Protein AF-A0A346BZ68-F1 (afdb_monomer)

Foldseek 3Di:
DCVLCLDPDQVSNQVNLVCCDCPCQDPNDHDPVVLVSLVVLLVCLPPPSQQDWHCAPPNDIDRNSLSSLLSLLSNLVCLAPVVQVVCVVVVNHCVPPVRSVSNLVCLVVSLVSLVVCCPPPDLSSVLSSLSSNLSSCSPPVNVVCLVVSLVSLCVRQLPDPDLVSLVVSQVSCVVNVHDDPPRDRPDPVCPVVPPDPVVPPPPDDDDDDDDDDD

Structure (mmCIF, N/CA/C/O backbone):
data_AF-A0A346BZ68-F1
#
_entry.id   AF-A0A346BZ68-F1
#
loop_
_atom_site.group_PDB
_atom_site.id
_atom_site.type_symbol
_atom_site.label_atom_id
_atom_site.label_alt_id
_atom_site.label_comp_id
_atom_site.label_asym_id
_atom_site.label_entity_id
_atom_site.label_seq_id
_atom_site.pdbx_PDB_ins_code
_atom_site.Cartn_x
_atom_site.Cartn_y
_atom_site.Cartn_z
_atom_site.occupancy
_atom_site.B_iso_or_equiv
_atom_site.auth_seq_id
_atom_site.auth_comp_id
_atom_site.auth_asym_id
_atom_site.auth_atom_id
_atom_site.pdbx_PDB_model_num
ATOM 1 N N . MET A 1 1 ? 19.107 -11.424 1.395 1.00 76.31 1 MET A N 1
ATOM 2 C CA . MET A 1 1 ? 18.552 -10.073 1.617 1.00 76.31 1 MET A CA 1
ATOM 3 C C . MET A 1 1 ? 17.042 -10.129 1.804 1.00 76.31 1 MET A C 1
ATOM 5 O O . MET A 1 1 ? 16.648 -10.008 2.948 1.00 76.31 1 MET A O 1
ATOM 9 N N . LEU A 1 2 ? 16.204 -10.487 0.821 1.00 87.38 2 LEU A N 1
ATOM 10 C CA . LEU A 1 2 ? 14.751 -10.642 1.075 1.00 87.38 2 LEU A CA 1
ATOM 11 C C . LEU A 1 2 ? 14.372 -11.819 1.993 1.00 87.38 2 LEU A C 1
ATOM 13 O O . LEU A 1 2 ? 13.416 -11.732 2.749 1.00 87.38 2 LEU A O 1
ATOM 17 N N . ILE A 1 3 ? 15.168 -12.892 2.006 1.00 88.44 3 ILE A N 1
ATOM 18 C CA . ILE A 1 3 ? 14.949 -14.026 2.924 1.00 88.44 3 ILE A CA 1
ATOM 19 C C . ILE A 1 3 ? 14.964 -13.618 4.407 1.00 88.44 3 ILE A C 1
ATOM 21 O O . ILE A 1 3 ? 14.352 -14.290 5.230 1.00 88.44 3 ILE A O 1
ATOM 25 N N . GLY A 1 4 ? 15.651 -12.516 4.738 1.00 94.25 4 GLY A N 1
ATOM 26 C CA . GLY A 1 4 ? 15.752 -12.010 6.105 1.00 94.25 4 GLY A CA 1
ATOM 27 C C . GLY A 1 4 ? 14.440 -11.425 6.622 1.00 94.25 4 GLY A C 1
ATOM 28 O O . GLY A 1 4 ? 14.283 -11.286 7.827 1.00 94.25 4 GLY A O 1
ATOM 29 N N . LEU A 1 5 ? 13.471 -11.150 5.738 1.00 95.38 5 LEU A N 1
ATOM 30 C CA . LEU A 1 5 ? 12.149 -10.642 6.113 1.00 95.38 5 LEU A CA 1
ATOM 31 C C . LEU A 1 5 ? 11.375 -11.623 7.010 1.00 95.38 5 LEU A C 1
ATOM 33 O O . LEU A 1 5 ? 10.514 -11.215 7.785 1.00 95.38 5 LEU A O 1
ATOM 37 N N . LEU A 1 6 ? 11.702 -12.914 6.927 1.00 96.81 6 LEU A N 1
ATOM 38 C CA . LEU A 1 6 ? 11.083 -13.985 7.706 1.00 96.81 6 LEU A CA 1
ATOM 39 C C . LEU A 1 6 ? 12.048 -14.609 8.725 1.00 96.81 6 LEU A C 1
ATOM 41 O O . LEU A 1 6 ? 11.825 -15.735 9.185 1.00 96.81 6 LEU A O 1
ATOM 45 N N . ASP A 1 7 ? 13.140 -13.917 9.048 1.00 96.75 7 ASP A N 1
ATOM 46 C CA . ASP A 1 7 ? 14.088 -14.384 10.054 1.00 96.75 7 ASP A CA 1
ATOM 47 C C . ASP A 1 7 ? 13.466 -14.329 11.457 1.00 96.75 7 ASP A C 1
ATOM 49 O O . ASP A 1 7 ? 12.571 -13.529 11.736 1.00 96.75 7 ASP A O 1
ATOM 53 N N . THR A 1 8 ? 13.927 -15.187 12.361 1.00 93.88 8 THR A N 1
ATOM 54 C CA . THR A 1 8 ? 13.524 -15.160 13.772 1.00 93.88 8 THR A CA 1
ATOM 55 C C . THR A 1 8 ? 14.163 -14.000 14.536 1.00 93.88 8 THR A C 1
ATOM 57 O O . THR A 1 8 ? 13.563 -13.503 15.491 1.00 93.88 8 THR A O 1
ATOM 60 N N . ASP A 1 9 ? 15.325 -13.517 14.095 1.00 94.69 9 ASP A N 1
ATOM 61 C CA . ASP A 1 9 ? 16.026 -12.371 14.674 1.00 94.69 9 ASP A CA 1
ATOM 62 C C . ASP A 1 9 ? 15.426 -11.041 14.175 1.00 94.69 9 ASP A C 1
ATOM 64 O O . ASP A 1 9 ? 15.351 -10.778 12.971 1.00 94.69 9 ASP A O 1
ATOM 68 N N . GLN A 1 10 ? 15.003 -10.182 15.112 1.00 93.06 10 GLN A N 1
ATOM 69 C CA . GLN A 1 10 ? 14.457 -8.855 14.810 1.00 93.06 10 GLN A CA 1
ATOM 70 C C . GLN A 1 10 ? 15.449 -7.981 14.046 1.00 93.06 10 GLN A C 1
ATOM 72 O O . GLN A 1 10 ? 15.061 -7.377 13.054 1.00 93.06 10 GLN A O 1
ATOM 77 N N . ALA A 1 11 ? 16.726 -7.964 14.426 1.00 92.88 11 ALA A N 1
ATOM 78 C CA . ALA A 1 11 ? 17.727 -7.135 13.763 1.00 92.88 11 ALA A CA 1
ATOM 79 C C . ALA A 1 11 ? 17.997 -7.596 12.321 1.00 92.88 11 ALA A C 1
ATOM 81 O O . ALA A 1 11 ? 18.410 -6.808 11.468 1.00 92.88 11 ALA A O 1
ATOM 82 N N . VAL A 1 12 ? 17.792 -8.882 12.016 1.00 95.56 12 VAL A N 1
ATOM 83 C CA . VAL A 1 12 ? 17.860 -9.388 10.637 1.00 95.56 12 VAL A CA 1
ATOM 84 C C . VAL A 1 12 ? 16.631 -8.947 9.843 1.00 95.56 12 VAL A C 1
ATOM 86 O O . VAL A 1 12 ? 16.793 -8.470 8.717 1.00 95.56 12 VAL A O 1
ATOM 89 N N . ARG A 1 13 ? 15.431 -9.032 10.432 1.00 95.00 13 ARG A N 1
ATOM 90 C CA . ARG A 1 13 ? 14.190 -8.549 9.807 1.00 95.00 13 ARG A CA 1
ATOM 91 C C . ARG A 1 13 ? 14.221 -7.047 9.535 1.00 95.00 13 ARG A C 1
ATOM 93 O O . ARG A 1 13 ? 13.984 -6.658 8.395 1.00 95.00 13 ARG A O 1
ATOM 100 N N . SER A 1 14 ? 14.577 -6.227 10.527 1.00 93.06 14 SER A N 1
ATOM 101 C CA . SER A 1 14 ? 14.668 -4.766 10.391 1.00 93.06 14 SER A CA 1
ATOM 102 C C . SER A 1 14 ? 15.647 -4.375 9.279 1.00 93.06 14 SER A C 1
ATOM 104 O O . SER A 1 14 ? 15.313 -3.569 8.421 1.00 93.06 14 SER A O 1
ATOM 106 N N . ARG A 1 15 ? 16.826 -5.014 9.199 1.00 93.31 15 ARG A N 1
ATOM 107 C CA . ARG A 1 15 ? 17.787 -4.767 8.103 1.00 93.31 15 ARG A CA 1
ATOM 108 C C . ARG A 1 15 ? 17.279 -5.213 6.732 1.00 93.31 15 ARG A C 1
ATOM 110 O O . ARG A 1 15 ? 17.632 -4.618 5.719 1.00 93.31 15 ARG A O 1
ATOM 117 N N . ALA A 1 16 ? 16.502 -6.291 6.670 1.00 95.44 16 ALA A N 1
ATOM 118 C CA . ALA A 1 16 ? 15.915 -6.749 5.415 1.00 95.44 16 ALA A CA 1
ATOM 119 C C . ALA A 1 16 ? 14.799 -5.809 4.929 1.00 95.44 16 ALA A C 1
ATOM 121 O O . ALA A 1 16 ? 14.684 -5.593 3.723 1.00 95.44 16 ALA A O 1
ATOM 122 N N . LEU A 1 17 ? 14.021 -5.239 5.853 1.00 93.88 17 LEU A N 1
ATOM 123 C CA . LEU A 1 17 ? 13.048 -4.186 5.570 1.00 93.88 17 LEU A CA 1
ATOM 124 C C . LEU A 1 17 ? 13.751 -2.902 5.103 1.00 93.88 17 LEU A C 1
ATOM 126 O O . LEU A 1 17 ? 13.424 -2.375 4.047 1.00 93.88 17 LEU A O 1
ATOM 130 N N . ASP A 1 18 ? 14.798 -2.475 5.809 1.00 91.94 18 ASP A N 1
ATOM 131 C CA . ASP A 1 18 ? 15.616 -1.318 5.431 1.00 91.94 18 ASP A CA 1
ATOM 132 C C . ASP A 1 18 ? 16.204 -1.450 4.014 1.00 91.94 18 ASP A C 1
ATOM 134 O O . ASP A 1 18 ? 16.236 -0.498 3.236 1.00 91.94 18 ASP A O 1
ATOM 138 N N . TYR A 1 19 ? 16.594 -2.666 3.624 1.00 93.69 19 TYR A N 1
ATOM 139 C CA . TYR A 1 19 ? 17.043 -2.953 2.264 1.00 93.69 19 TYR A CA 1
ATOM 140 C C . TYR A 1 19 ? 15.938 -2.773 1.208 1.00 93.69 19 TYR A C 1
ATOM 142 O O . TYR A 1 19 ? 16.214 -2.262 0.120 1.00 93.69 19 TYR A O 1
ATOM 150 N N . LEU A 1 20 ? 14.694 -3.183 1.491 1.00 93.56 20 LEU A N 1
ATOM 151 C CA . LEU A 1 20 ? 13.568 -2.929 0.581 1.00 93.56 20 LEU A CA 1
ATOM 152 C C . LEU A 1 20 ? 13.383 -1.426 0.352 1.00 93.56 20 LEU A C 1
ATOM 154 O O . LEU A 1 20 ? 13.236 -0.976 -0.786 1.00 93.56 20 LEU A O 1
ATOM 158 N N . ASP A 1 21 ? 13.463 -0.669 1.433 1.00 89.94 21 ASP A N 1
ATOM 159 C CA . ASP A 1 21 ? 13.250 0.768 1.469 1.00 89.94 21 ASP A CA 1
ATOM 160 C C . ASP A 1 21 ? 14.347 1.564 0.757 1.00 89.94 21 ASP A C 1
ATOM 162 O O . ASP A 1 21 ? 14.065 2.457 -0.042 1.00 89.94 21 ASP A O 1
ATOM 166 N N . HIS A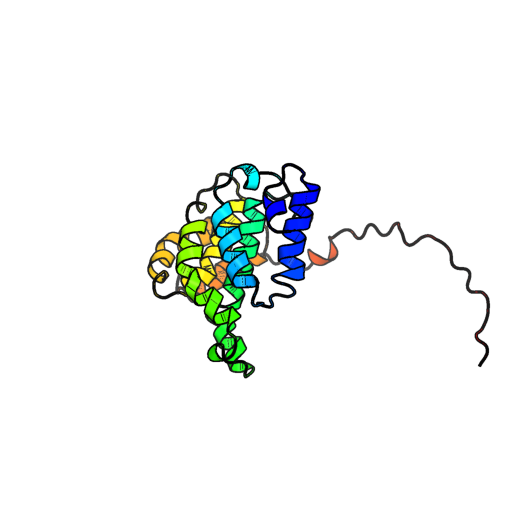 1 22 ? 15.608 1.226 1.015 1.00 89.62 22 HIS A N 1
ATOM 167 C CA . HIS A 1 22 ? 16.749 2.022 0.566 1.00 89.62 22 HIS A CA 1
ATOM 168 C C . HIS A 1 22 ? 17.426 1.492 -0.692 1.00 89.62 22 HIS A C 1
ATOM 170 O O . HIS A 1 22 ? 18.216 2.212 -1.299 1.00 89.62 22 HIS A O 1
ATOM 176 N N . VAL A 1 23 ? 17.148 0.253 -1.100 1.00 90.19 23 VAL A N 1
ATOM 177 C CA . VAL A 1 23 ? 17.781 -0.341 -2.288 1.00 90.19 23 VAL A CA 1
ATOM 178 C C . VAL A 1 23 ? 16.765 -0.697 -3.360 1.00 90.19 23 VAL A C 1
ATOM 180 O O . VAL A 1 23 ? 17.045 -0.522 -4.543 1.00 90.19 23 VAL A O 1
ATOM 183 N N . VAL A 1 24 ? 15.584 -1.182 -2.977 1.00 91.19 24 VAL A N 1
ATOM 184 C CA . VAL A 1 24 ? 14.574 -1.652 -3.940 1.00 91.19 24 VAL A CA 1
ATOM 185 C C . VAL A 1 24 ? 13.529 -0.582 -4.262 1.00 91.19 24 VAL A C 1
ATOM 187 O O . VAL A 1 24 ? 12.888 -0.661 -5.313 1.00 91.19 24 VAL A O 1
ATOM 190 N N . HIS A 1 25 ? 13.369 0.421 -3.397 1.00 92.19 25 HIS A N 1
ATOM 191 C CA . HIS A 1 25 ? 12.421 1.514 -3.595 1.00 92.19 25 HIS A CA 1
ATOM 192 C C . HIS A 1 25 ? 12.922 2.860 -3.045 1.00 92.19 25 HIS A C 1
ATOM 194 O O . HIS A 1 25 ? 12.184 3.634 -2.432 1.00 92.19 25 HIS A O 1
ATOM 200 N N . HIS A 1 26 ? 14.208 3.145 -3.258 1.00 87.38 26 HIS A N 1
ATOM 201 C CA . HIS A 1 26 ? 14.814 4.369 -2.752 1.00 87.38 26 HIS A CA 1
ATOM 202 C C . HIS A 1 26 ? 14.173 5.619 -3.355 1.00 87.38 26 HIS A C 1
ATOM 204 O O . HIS A 1 26 ? 14.043 5.716 -4.576 1.00 87.38 26 HIS A O 1
ATOM 210 N N . GLN A 1 27 ? 13.807 6.582 -2.499 1.00 85.88 27 GLN A N 1
ATOM 211 C CA . GLN A 1 27 ? 13.199 7.859 -2.903 1.00 85.88 27 GLN A CA 1
ATOM 212 C C . GLN A 1 27 ? 12.070 7.664 -3.917 1.00 85.88 27 GLN A C 1
ATOM 214 O O . GLN A 1 27 ? 12.000 8.369 -4.922 1.00 85.88 27 GLN A O 1
ATOM 219 N N . ASN A 1 28 ? 11.229 6.656 -3.674 1.00 86.62 28 ASN A N 1
ATOM 220 C CA . ASN A 1 28 ? 10.077 6.341 -4.506 1.00 86.62 28 ASN A CA 1
ATOM 221 C C . ASN A 1 28 ? 10.425 5.983 -5.968 1.00 86.62 28 ASN A C 1
ATOM 223 O O . ASN A 1 28 ? 9.578 5.984 -6.855 1.00 86.62 28 ASN A O 1
ATOM 227 N N . THR A 1 29 ? 11.678 5.625 -6.253 1.00 91.38 29 THR A N 1
ATOM 228 C CA . THR A 1 29 ? 12.086 5.186 -7.591 1.00 91.38 29 THR A CA 1
ATOM 229 C C . THR A 1 29 ? 11.748 3.707 -7.790 1.00 91.38 29 THR A C 1
ATOM 231 O O . THR A 1 29 ? 11.990 2.874 -6.911 1.00 91.38 29 THR A O 1
ATOM 234 N N . LEU A 1 30 ? 11.202 3.354 -8.959 1.00 94.44 30 LEU A N 1
ATOM 235 C CA . LEU A 1 30 ? 10.968 1.962 -9.356 1.00 94.44 30 LEU A CA 1
ATOM 236 C C . LEU A 1 30 ? 12.161 1.433 -10.162 1.00 94.44 30 LEU A C 1
ATOM 238 O O . LEU A 1 30 ? 12.538 1.972 -11.206 1.00 94.44 30 LEU A O 1
ATOM 242 N N . TYR A 1 31 ? 12.732 0.331 -9.705 1.00 94.06 31 TYR A N 1
ATOM 243 C CA . TYR A 1 31 ? 13.821 -0.374 -10.368 1.00 94.06 31 TYR A CA 1
ATOM 244 C C . TYR A 1 31 ? 13.300 -1.661 -11.012 1.00 94.06 31 TYR A C 1
ATOM 246 O O . TYR A 1 31 ? 12.210 -2.145 -10.701 1.00 94.06 31 TYR A O 1
ATOM 254 N N . GLU A 1 32 ? 14.099 -2.282 -11.879 1.00 93.56 32 GLU A N 1
ATOM 255 C CA . GLU A 1 32 ? 13.754 -3.592 -12.456 1.00 93.56 32 GLU A CA 1
ATOM 256 C C . GLU A 1 32 ? 13.507 -4.658 -11.372 1.00 93.56 32 GLU A C 1
ATOM 258 O O . GLU A 1 32 ? 12.668 -5.543 -11.539 1.00 93.56 32 GLU A O 1
ATOM 263 N N . ALA A 1 33 ? 14.187 -4.534 -10.227 1.00 95.56 33 ALA A N 1
ATOM 264 C CA . ALA A 1 33 ? 14.019 -5.413 -9.074 1.00 95.56 33 ALA A CA 1
ATOM 265 C C . ALA A 1 33 ? 12.721 -5.171 -8.280 1.00 95.56 33 ALA A C 1
ATOM 267 O O . ALA A 1 33 ? 12.325 -6.040 -7.501 1.00 95.56 33 ALA A O 1
ATOM 268 N N . THR A 1 34 ? 12.037 -4.036 -8.462 1.00 96.94 34 THR A N 1
ATOM 269 C CA . THR A 1 34 ? 10.868 -3.676 -7.644 1.00 96.94 34 THR A CA 1
ATOM 270 C C . THR A 1 34 ? 9.682 -4.601 -7.907 1.00 96.94 34 THR A C 1
ATOM 272 O O . THR A 1 34 ? 9.033 -5.037 -6.964 1.00 96.94 34 THR A O 1
ATOM 275 N N . VAL A 1 35 ? 9.436 -4.993 -9.163 1.00 97.44 35 VAL A N 1
ATOM 276 C CA . VAL A 1 35 ? 8.345 -5.923 -9.521 1.00 97.44 35 VAL A CA 1
ATOM 277 C C . 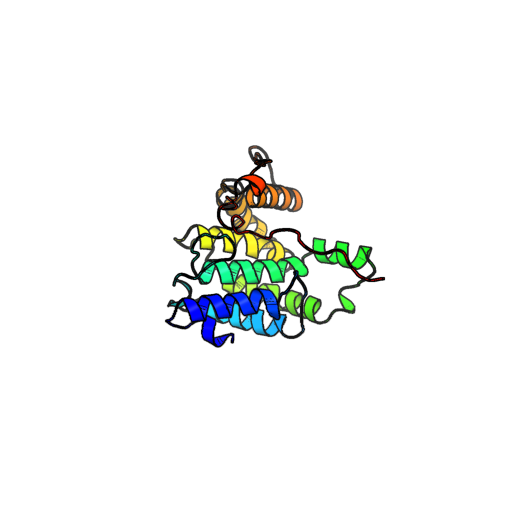VAL A 1 35 ? 8.509 -7.302 -8.860 1.00 97.44 35 VAL A C 1
ATOM 279 O O . VAL A 1 35 ? 7.591 -7.726 -8.154 1.00 97.44 35 VAL A O 1
ATOM 282 N N . PRO A 1 36 ? 9.632 -8.033 -9.035 1.00 97.62 36 PRO A N 1
ATOM 283 C CA . PRO A 1 36 ? 9.801 -9.329 -8.382 1.00 97.62 36 PRO A CA 1
ATOM 284 C C . PRO A 1 36 ? 9.853 -9.219 -6.852 1.00 97.62 36 PRO A C 1
ATOM 286 O O . PRO A 1 36 ? 9.373 -10.126 -6.174 1.00 97.62 36 PRO A O 1
ATOM 289 N N . ALA A 1 37 ? 10.374 -8.120 -6.293 1.00 98.06 37 ALA A N 1
ATOM 290 C CA . ALA A 1 37 ? 10.333 -7.888 -4.852 1.00 98.06 37 ALA A CA 1
ATOM 291 C C . ALA A 1 37 ? 8.898 -7.680 -4.340 1.00 98.06 37 ALA A C 1
ATOM 293 O O . ALA A 1 37 ? 8.528 -8.303 -3.351 1.00 98.06 37 ALA A O 1
ATOM 294 N N . ALA A 1 38 ? 8.069 -6.895 -5.038 1.00 98.25 38 ALA A N 1
ATOM 295 C CA . ALA A 1 38 ? 6.657 -6.701 -4.706 1.00 98.25 38 ALA A CA 1
ATOM 296 C C . ALA A 1 38 ? 5.883 -8.021 -4.695 1.00 98.25 38 ALA A C 1
ATOM 298 O O . ALA A 1 38 ? 5.160 -8.314 -3.747 1.00 98.25 38 ALA A O 1
ATOM 299 N N . LEU A 1 39 ? 6.104 -8.863 -5.706 1.00 98.44 39 LEU A N 1
ATOM 300 C CA . LEU A 1 39 ? 5.504 -10.196 -5.767 1.00 98.44 39 LEU A CA 1
ATOM 301 C C . LEU A 1 39 ? 5.981 -11.107 -4.629 1.00 98.44 39 LEU A C 1
ATOM 303 O O . LEU A 1 39 ? 5.173 -11.829 -4.049 1.00 98.44 39 LEU A O 1
ATOM 307 N N . TYR A 1 40 ? 7.273 -11.068 -4.291 1.00 98.25 40 TYR A N 1
ATOM 308 C CA . TYR A 1 40 ? 7.811 -11.824 -3.161 1.00 98.25 40 TYR A CA 1
ATOM 309 C C . TYR A 1 40 ? 7.189 -11.375 -1.837 1.00 98.25 40 TYR A C 1
ATOM 311 O O . TYR A 1 40 ? 6.717 -12.214 -1.076 1.00 98.25 40 TYR A O 1
ATOM 319 N N . VAL A 1 41 ? 7.158 -10.064 -1.580 1.00 98.31 41 VAL A N 1
ATOM 320 C CA . VAL A 1 41 ? 6.600 -9.484 -0.353 1.00 98.31 41 VAL A CA 1
ATOM 321 C C . VAL A 1 41 ? 5.117 -9.822 -0.218 1.00 98.31 41 VAL A C 1
ATOM 323 O O . VAL A 1 41 ? 4.704 -10.300 0.836 1.00 98.31 41 VAL A O 1
ATOM 326 N N . ALA A 1 42 ? 4.338 -9.663 -1.289 1.00 98.38 42 ALA A N 1
ATOM 327 C CA . ALA A 1 42 ? 2.927 -10.037 -1.303 1.00 98.38 42 ALA A CA 1
ATOM 328 C C . ALA A 1 42 ? 2.734 -11.527 -0.963 1.00 98.38 42 ALA A C 1
ATOM 330 O O . ALA A 1 42 ? 1.942 -11.867 -0.088 1.00 98.38 42 ALA A O 1
ATOM 331 N N . GLY A 1 43 ? 3.540 -12.410 -1.564 1.00 97.88 43 GLY A N 1
ATOM 332 C CA . GLY A 1 43 ? 3.463 -13.855 -1.332 1.00 97.88 43 GLY A CA 1
ATOM 333 C C . GLY A 1 43 ? 3.848 -14.320 0.080 1.00 97.88 43 GLY A C 1
ATOM 334 O O . GLY A 1 43 ? 3.546 -15.459 0.436 1.00 97.88 43 GLY A O 1
ATOM 335 N N . ILE A 1 44 ? 4.501 -13.482 0.894 1.00 97.75 44 ILE A N 1
ATOM 336 C CA . ILE A 1 44 ? 4.880 -13.828 2.275 1.00 97.75 44 ILE A CA 1
ATOM 337 C C . ILE A 1 44 ? 3.971 -13.204 3.343 1.00 97.75 44 ILE A C 1
ATOM 339 O O . ILE A 1 44 ? 4.152 -13.517 4.519 1.00 97.75 44 ILE A O 1
ATOM 343 N N . LEU A 1 45 ? 2.988 -12.366 2.985 1.00 97.88 45 LEU A N 1
ATOM 344 C CA . LEU A 1 45 ? 2.126 -11.675 3.964 1.00 97.88 45 LEU A CA 1
ATOM 345 C C . LEU A 1 45 ? 1.368 -12.641 4.892 1.00 97.88 45 LEU A C 1
ATOM 347 O O . LEU A 1 45 ? 1.149 -12.342 6.073 1.00 97.88 45 LEU A O 1
ATOM 351 N N . ALA A 1 46 ? 1.011 -13.822 4.375 1.00 97.12 46 ALA A N 1
ATOM 352 C CA . ALA A 1 46 ? 0.319 -14.870 5.122 1.00 97.12 46 ALA A CA 1
ATOM 353 C C . ALA A 1 46 ? 1.227 -15.638 6.092 1.00 97.12 46 ALA A C 1
ATOM 355 O O . ALA A 1 46 ? 0.723 -16.345 6.968 1.00 97.12 46 ALA A O 1
ATOM 356 N N . ASP A 1 47 ? 2.551 -15.499 5.981 1.00 97.38 47 ASP A N 1
ATOM 357 C CA . ASP A 1 47 ? 3.478 -16.166 6.888 1.00 97.38 47 ASP A CA 1
ATOM 358 C C . ASP A 1 47 ? 3.306 -15.606 8.313 1.00 97.38 47 ASP A C 1
ATOM 360 O O . ASP A 1 47 ? 3.397 -14.388 8.509 1.00 97.38 47 ASP A O 1
ATOM 364 N N . PRO A 1 48 ? 3.090 -16.451 9.340 1.00 95.81 48 PRO A N 1
ATOM 365 C CA . PRO A 1 48 ? 2.909 -15.993 10.716 1.00 95.81 48 PRO A CA 1
ATOM 366 C C . PRO A 1 48 ? 4.059 -15.130 11.247 1.00 95.81 48 PRO A C 1
ATOM 368 O O . PRO A 1 48 ? 3.832 -14.287 12.115 1.00 95.81 48 PRO A O 1
ATOM 371 N N . ARG A 1 49 ? 5.281 -15.293 10.722 1.00 96.25 49 ARG A N 1
ATOM 372 C CA . ARG A 1 49 ? 6.462 -14.517 11.131 1.00 96.25 49 ARG A CA 1
ATOM 373 C C . ARG A 1 49 ? 6.369 -13.047 10.739 1.00 96.25 49 ARG A C 1
ATOM 375 O O . ARG A 1 49 ? 7.019 -12.223 11.369 1.00 96.25 49 ARG A O 1
ATOM 382 N N . THR A 1 50 ? 5.497 -12.686 9.799 1.00 96.12 50 THR A N 1
ATOM 383 C CA . THR A 1 50 ? 5.198 -11.274 9.515 1.00 96.12 50 THR A CA 1
ATOM 384 C C . THR A 1 50 ? 4.426 -10.596 10.660 1.00 96.12 50 THR A C 1
ATOM 386 O O . THR A 1 50 ? 4.317 -9.380 10.697 1.00 96.12 50 THR A O 1
ATOM 389 N N . ARG A 1 51 ? 3.926 -11.335 11.664 1.00 95.06 51 ARG A N 1
ATOM 390 C CA . ARG A 1 51 ? 3.356 -10.740 12.894 1.00 95.06 51 ARG A CA 1
ATOM 391 C C . ARG A 1 51 ? 4.419 -10.279 13.890 1.00 95.06 51 ARG A C 1
ATOM 393 O O . ARG A 1 51 ? 4.073 -9.665 14.892 1.00 95.06 51 ARG A O 1
ATOM 400 N N . LEU A 1 52 ? 5.680 -10.645 13.671 1.00 94.31 52 LEU A N 1
ATOM 401 C CA . LEU A 1 52 ? 6.761 -10.324 14.592 1.00 94.31 52 LEU A CA 1
ATOM 402 C C . LEU A 1 52 ? 7.142 -8.840 14.484 1.00 94.31 52 LEU A C 1
ATOM 404 O O . LEU A 1 52 ? 7.007 -8.256 13.405 1.00 94.31 52 LEU A O 1
ATOM 408 N N . PRO A 1 53 ? 7.631 -8.238 15.581 1.00 92.56 53 PRO A N 1
ATOM 409 C CA . PRO A 1 53 ? 8.033 -6.841 15.587 1.00 92.56 53 PRO A CA 1
ATOM 410 C C . PRO A 1 53 ? 9.280 -6.606 14.731 1.00 92.56 53 PRO A C 1
ATOM 412 O O . PRO A 1 53 ? 10.126 -7.501 14.572 1.00 92.56 53 PRO A O 1
ATOM 415 N N . VAL A 1 54 ? 9.386 -5.382 14.226 1.00 91.31 54 VAL A N 1
ATOM 416 C CA . VAL A 1 54 ? 10.559 -4.807 13.560 1.00 91.31 54 VAL A CA 1
ATOM 417 C C . VAL A 1 54 ? 10.744 -3.361 14.001 1.00 91.31 54 VAL A C 1
ATOM 419 O O . VAL A 1 54 ? 9.812 -2.720 14.497 1.00 91.31 54 VAL A O 1
ATOM 422 N N . ASP A 1 55 ? 11.955 -2.855 13.811 1.00 84.75 55 ASP A N 1
ATOM 423 C CA . ASP A 1 55 ? 12.245 -1.437 13.986 1.00 84.75 55 ASP A CA 1
ATOM 424 C C . ASP A 1 55 ? 11.708 -0.721 12.742 1.00 84.75 55 ASP A C 1
ATOM 426 O O . ASP A 1 55 ? 12.306 -0.788 11.669 1.00 84.75 55 ASP A O 1
ATOM 430 N N . GLY A 1 56 ? 10.504 -0.160 12.867 1.00 67.75 56 GLY A N 1
ATOM 431 C CA . GLY A 1 56 ? 9.782 0.477 11.768 1.00 67.75 56 GLY A CA 1
ATOM 432 C C . GLY A 1 56 ? 10.279 1.891 11.471 1.00 67.75 56 GLY A C 1
ATOM 433 O O . GLY A 1 56 ? 10.956 2.527 12.285 1.00 67.75 56 GLY A O 1
ATOM 434 N N . ARG A 1 57 ? 9.878 2.424 10.313 1.00 65.12 57 ARG A N 1
ATOM 435 C CA . ARG A 1 57 ? 10.334 3.731 9.800 1.00 65.12 57 ARG A CA 1
ATOM 436 C C . ARG A 1 57 ? 9.908 4.932 10.667 1.00 65.12 57 ARG A C 1
ATOM 438 O O . ARG A 1 57 ? 10.497 6.003 10.580 1.00 65.12 57 ARG A O 1
ATOM 445 N N . ASN A 1 58 ? 8.895 4.764 11.519 1.00 58.66 58 ASN A N 1
ATOM 446 C CA . ASN A 1 58 ? 8.245 5.850 12.264 1.00 58.66 58 ASN A CA 1
ATOM 447 C C . ASN A 1 58 ? 8.655 5.948 13.749 1.00 58.66 58 ASN A C 1
ATOM 449 O O . ASN A 1 58 ? 7.849 6.392 14.566 1.00 58.66 58 ASN A O 1
ATOM 453 N N . CYS A 1 59 ? 9.856 5.488 14.120 1.00 51.03 59 CYS A N 1
ATOM 454 C CA . CYS A 1 59 ? 10.384 5.511 15.500 1.00 51.03 59 CYS A CA 1
ATOM 455 C C . CYS A 1 59 ? 9.518 4.789 16.559 1.00 51.03 59 CYS A C 1
ATOM 457 O O . CYS A 1 59 ? 9.800 4.867 17.753 1.00 51.03 59 CYS A O 1
ATOM 459 N N . ALA A 1 60 ? 8.489 4.053 16.132 1.00 59.97 60 ALA A N 1
ATOM 460 C CA . ALA A 1 60 ? 7.651 3.200 16.960 1.00 59.97 60 ALA A CA 1
ATOM 461 C C . ALA A 1 60 ? 7.743 1.761 16.428 1.00 59.97 60 ALA A C 1
ATOM 463 O O . ALA A 1 60 ? 7.703 1.577 15.208 1.00 59.97 60 ALA A O 1
ATOM 464 N N . PRO A 1 61 ? 7.850 0.740 17.298 1.00 66.56 61 PRO A N 1
ATOM 465 C CA . PRO A 1 61 ? 7.833 -0.651 16.862 1.00 66.56 61 PRO A CA 1
ATOM 466 C C . PRO A 1 61 ? 6.550 -0.953 16.079 1.00 66.56 61 PRO A C 1
ATOM 468 O O . PRO A 1 61 ? 5.446 -0.718 16.576 1.00 66.56 61 PRO A O 1
ATOM 471 N N . GLY A 1 62 ? 6.714 -1.463 14.859 1.00 78.38 62 GLY A N 1
ATOM 472 C CA . GLY A 1 62 ? 5.630 -1.926 13.997 1.00 78.38 62 GLY A CA 1
ATOM 473 C C . GLY A 1 62 ? 5.650 -3.445 13.861 1.00 78.38 62 GLY A C 1
ATOM 474 O O . GLY A 1 62 ? 6.673 -4.093 14.113 1.00 78.38 62 GLY A O 1
ATOM 475 N N . THR A 1 63 ? 4.531 -4.046 13.453 1.00 92.62 63 THR A N 1
ATOM 476 C CA . THR A 1 63 ? 4.572 -5.434 12.974 1.00 92.62 63 THR A CA 1
ATOM 477 C C . THR A 1 63 ? 5.163 -5.474 11.573 1.00 92.62 63 THR A C 1
ATOM 479 O O . THR A 1 63 ? 4.875 -4.621 10.735 1.00 92.62 63 THR A O 1
ATOM 482 N N . MET A 1 64 ? 5.962 -6.502 11.286 1.00 95.38 64 MET A N 1
ATOM 483 C CA . MET A 1 64 ? 6.554 -6.686 9.960 1.00 95.38 64 MET A CA 1
ATOM 484 C C . MET A 1 64 ? 5.492 -6.669 8.847 1.00 95.38 64 MET A C 1
ATOM 486 O O . MET A 1 64 ? 5.733 -6.146 7.768 1.00 95.38 64 MET A O 1
ATOM 490 N N . ARG A 1 65 ? 4.286 -7.188 9.102 1.00 97.12 65 ARG A N 1
ATOM 491 C CA . ARG A 1 65 ? 3.175 -7.162 8.147 1.00 97.12 65 ARG A CA 1
ATOM 492 C C . ARG A 1 65 ? 2.737 -5.737 7.831 1.00 97.12 65 ARG A C 1
ATOM 494 O O . ARG A 1 65 ? 2.537 -5.448 6.658 1.00 97.12 65 ARG A O 1
ATOM 501 N N . ALA A 1 66 ? 2.581 -4.878 8.838 1.00 95.88 66 ALA A N 1
ATOM 502 C CA . ALA A 1 66 ? 2.187 -3.492 8.611 1.00 95.88 66 ALA A CA 1
ATOM 503 C C . ALA A 1 66 ? 3.224 -2.772 7.735 1.00 95.88 66 ALA A C 1
ATOM 505 O O . ALA A 1 66 ? 2.851 -2.184 6.725 1.00 95.88 66 ALA A O 1
ATOM 506 N N . GLU A 1 67 ? 4.514 -2.916 8.050 1.00 95.56 67 GLU A N 1
ATOM 507 C CA . GLU A 1 67 ? 5.603 -2.294 7.282 1.00 95.56 67 GLU A CA 1
ATOM 508 C C . GLU A 1 67 ? 5.700 -2.843 5.847 1.00 95.56 67 GLU A C 1
ATOM 510 O O . GLU A 1 67 ? 5.882 -2.089 4.897 1.00 95.56 67 GLU A O 1
ATOM 515 N N . LEU A 1 68 ? 5.520 -4.154 5.650 1.00 97.06 68 LEU A N 1
ATOM 516 C CA . LEU A 1 68 ? 5.533 -4.753 4.311 1.00 97.06 68 LEU A CA 1
ATOM 517 C C . LEU A 1 68 ? 4.345 -4.305 3.455 1.00 97.06 68 LEU A C 1
ATOM 519 O O . LEU A 1 68 ? 4.503 -4.090 2.253 1.00 97.06 68 LEU A O 1
ATOM 523 N N . VAL A 1 69 ? 3.159 -4.174 4.051 1.00 97.94 69 VAL A N 1
ATOM 524 C CA . VAL A 1 69 ? 1.978 -3.669 3.342 1.00 97.94 69 VAL A CA 1
ATOM 525 C C . VAL A 1 69 ? 2.132 -2.183 3.028 1.00 97.94 69 VAL A C 1
ATOM 527 O O . VAL A 1 69 ? 1.806 -1.777 1.914 1.00 97.94 69 VAL A O 1
ATOM 530 N N . ASP A 1 70 ? 2.670 -1.386 3.953 1.00 95.31 70 ASP A N 1
ATOM 531 C CA . ASP A 1 70 ? 2.965 0.028 3.705 1.00 95.31 70 ASP A CA 1
ATOM 532 C C . ASP A 1 70 ? 3.978 0.189 2.560 1.00 95.31 70 ASP A C 1
ATOM 534 O O . ASP A 1 70 ? 3.752 0.961 1.624 1.00 95.31 70 ASP A O 1
ATOM 538 N N . TRP A 1 71 ? 5.028 -0.640 2.542 1.00 96.31 71 TRP A N 1
ATOM 539 C CA . TRP A 1 71 ? 5.985 -0.690 1.440 1.00 96.31 71 TRP A CA 1
ATOM 540 C C . TRP A 1 71 ? 5.315 -1.048 0.103 1.00 96.31 71 TRP A C 1
ATOM 542 O O . TRP A 1 71 ? 5.523 -0.348 -0.889 1.00 96.31 71 TRP A O 1
ATOM 552 N N . LEU A 1 72 ? 4.442 -2.063 0.056 1.00 98.25 72 LEU A N 1
ATOM 553 C CA . LEU A 1 72 ? 3.663 -2.374 -1.154 1.00 98.25 72 LEU A CA 1
ATOM 554 C C . LEU A 1 72 ? 2.758 -1.208 -1.582 1.00 98.25 72 LEU A C 1
ATOM 556 O O . LEU A 1 72 ? 2.626 -0.941 -2.778 1.00 98.25 72 LEU A O 1
ATOM 560 N N . GLY A 1 73 ? 2.156 -0.505 -0.621 1.00 97.12 73 GLY A N 1
ATOM 561 C CA . GLY A 1 73 ? 1.351 0.689 -0.858 1.00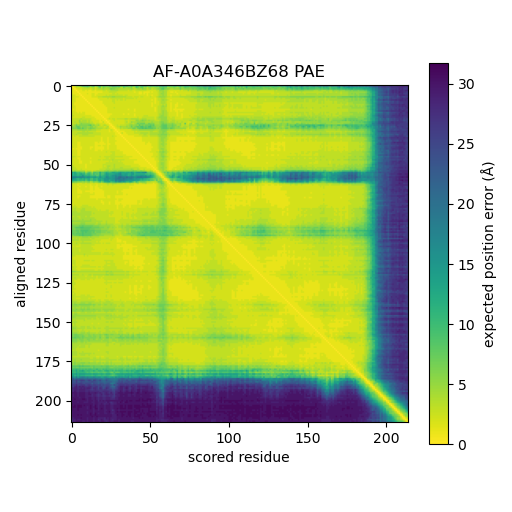 97.12 73 GLY A CA 1
ATOM 562 C C . GLY A 1 73 ? 2.164 1.836 -1.455 1.00 97.12 73 GLY A C 1
ATOM 563 O O . GLY A 1 73 ? 1.699 2.483 -2.393 1.00 97.12 73 GLY A O 1
ATOM 564 N N . SER A 1 74 ? 3.393 2.055 -0.974 1.00 96.06 74 SER A N 1
ATOM 565 C CA . SER A 1 74 ? 4.311 3.043 -1.555 1.00 96.06 74 SER A CA 1
ATOM 566 C C . SER A 1 74 ? 4.647 2.727 -3.008 1.00 96.06 74 SER A C 1
ATOM 568 O O . SER A 1 74 ? 4.425 3.568 -3.873 1.00 96.06 74 SER A O 1
ATOM 570 N N . VAL A 1 75 ? 5.004 1.477 -3.308 1.00 97.81 75 VAL A N 1
ATOM 571 C CA . VAL A 1 75 ? 5.264 1.022 -4.679 1.00 97.81 75 VAL A CA 1
ATOM 572 C C . VAL A 1 75 ? 4.031 1.191 -5.575 1.00 97.81 75 VAL A C 1
ATOM 574 O O . VAL A 1 75 ? 4.154 1.575 -6.739 1.00 97.81 75 VAL A O 1
ATOM 577 N N . ALA A 1 76 ? 2.833 0.904 -5.058 1.00 97.88 76 ALA A N 1
ATOM 578 C CA . ALA A 1 76 ? 1.587 1.050 -5.806 1.00 97.88 76 ALA A CA 1
ATOM 579 C C . ALA A 1 76 ? 1.248 2.516 -6.124 1.00 97.88 76 ALA A C 1
ATOM 581 O O . ALA A 1 76 ? 0.737 2.791 -7.214 1.00 97.88 76 ALA A O 1
ATOM 582 N N . ARG A 1 77 ? 1.549 3.439 -5.202 1.00 96.56 77 ARG A N 1
ATOM 583 C CA . ARG A 1 77 ? 1.344 4.886 -5.365 1.00 96.56 77 ARG A CA 1
ATOM 584 C C . ARG A 1 77 ? 2.159 5.451 -6.522 1.00 96.56 77 ARG A C 1
ATOM 586 O O . ARG A 1 77 ? 1.636 6.216 -7.319 1.00 96.56 77 ARG A O 1
ATOM 593 N N . GLU A 1 78 ? 3.385 4.974 -6.711 1.00 96.25 78 GLU A N 1
ATOM 594 C CA . GLU A 1 78 ? 4.266 5.449 -7.792 1.00 96.25 78 GLU A CA 1
ATOM 595 C C . GLU A 1 78 ? 3.796 5.102 -9.203 1.00 96.25 78 GLU A C 1
ATOM 597 O O . GLU A 1 78 ? 4.392 5.536 -10.190 1.00 96.25 78 GLU A O 1
ATOM 602 N N . VAL A 1 79 ? 2.726 4.317 -9.323 1.00 96.06 79 VAL A N 1
ATOM 603 C CA . VAL A 1 79 ? 2.124 4.012 -10.617 1.00 96.06 79 VAL A CA 1
ATOM 604 C C . VAL A 1 79 ? 0.679 4.460 -10.758 1.00 96.06 79 VAL A C 1
ATOM 606 O O . VAL A 1 79 ? 0.083 4.202 -11.811 1.00 96.06 79 VAL A O 1
ATOM 609 N N . ASP A 1 80 ? 0.089 5.052 -9.715 1.00 95.25 80 ASP A N 1
ATOM 610 C CA . ASP A 1 80 ? -1.316 5.474 -9.658 1.00 95.25 80 ASP A CA 1
ATOM 611 C C . ASP A 1 80 ? -1.682 6.511 -10.738 1.00 95.25 80 ASP A C 1
ATOM 613 O O . ASP A 1 80 ? -0.845 6.972 -11.523 1.00 95.25 80 ASP A O 1
ATOM 617 N N . ASN A 1 81 ? -2.972 6.811 -10.864 1.00 94.75 81 ASN A N 1
ATOM 618 C CA . ASN A 1 81 ? -3.469 7.712 -11.898 1.00 94.75 81 ASN A CA 1
ATOM 619 C C . ASN A 1 81 ? -2.901 9.130 -11.751 1.00 94.75 81 ASN A C 1
ATOM 621 O O . ASN A 1 81 ? -2.778 9.836 -12.755 1.00 94.75 81 ASN A O 1
ATOM 625 N N . GLU A 1 82 ? -2.566 9.570 -10.538 1.00 93.62 82 GLU A N 1
ATOM 626 C CA . GLU A 1 82 ? -1.957 10.878 -10.312 1.00 93.62 82 GLU A CA 1
ATOM 627 C C . GLU A 1 82 ? -0.463 10.858 -10.650 1.00 93.62 82 GLU A C 1
ATOM 629 O O . GLU A 1 82 ? 0.003 11.738 -11.379 1.00 93.62 82 GLU A O 1
ATOM 634 N N . ALA A 1 83 ? 0.263 9.810 -10.254 1.00 93.62 83 ALA A N 1
ATOM 635 C CA . ALA A 1 83 ? 1.646 9.574 -10.655 1.00 93.62 83 ALA A CA 1
ATOM 636 C C . ALA A 1 83 ? 1.786 9.533 -12.186 1.00 93.62 83 ALA A C 1
ATOM 638 O O . ALA A 1 83 ? 2.669 10.186 -12.747 1.00 93.62 83 ALA A O 1
ATOM 639 N N . GLU A 1 84 ? 0.867 8.867 -12.898 1.00 95.12 84 GLU A N 1
ATOM 640 C CA . GLU A 1 84 ? 0.826 8.884 -14.365 1.00 95.12 84 GLU A CA 1
ATOM 641 C C . GLU A 1 84 ? 0.661 10.310 -14.920 1.00 95.12 84 GLU A C 1
ATOM 643 O O . GLU A 1 84 ? 1.399 10.714 -15.829 1.00 95.12 84 GLU A O 1
ATOM 648 N N . LYS A 1 85 ? -0.284 11.095 -14.384 1.00 95.06 85 LYS A N 1
ATOM 649 C CA . LYS A 1 85 ? -0.505 12.483 -14.826 1.00 95.06 85 LYS A CA 1
ATOM 650 C C . LYS A 1 85 ? 0.729 13.353 -14.596 1.00 95.06 85 LYS A C 1
ATOM 652 O O . LYS A 1 85 ? 1.093 14.125 -15.486 1.00 95.06 85 LYS A O 1
ATOM 657 N N . ILE A 1 86 ? 1.364 13.237 -13.430 1.00 93.38 86 ILE A N 1
ATOM 658 C CA . ILE A 1 86 ? 2.580 13.976 -13.069 1.00 93.38 86 ILE A CA 1
ATOM 659 C C . ILE A 1 86 ? 3.724 13.586 -14.010 1.00 93.38 86 ILE A C 1
ATOM 661 O O . ILE A 1 86 ? 4.324 14.458 -14.641 1.00 93.38 86 ILE A O 1
ATOM 665 N N . SER A 1 87 ? 3.967 12.287 -14.189 1.00 92.31 87 SER A N 1
ATOM 666 C CA . SER A 1 87 ? 5.024 11.761 -15.056 1.00 92.31 87 SER A CA 1
ATOM 667 C C . SER A 1 87 ? 4.889 12.290 -16.490 1.00 92.31 87 SER A C 1
ATOM 669 O O . SER A 1 87 ? 5.832 12.857 -17.050 1.00 92.31 87 SER A O 1
ATOM 671 N N . ARG A 1 88 ? 3.677 12.235 -17.062 1.00 94.88 88 ARG A N 1
ATOM 672 C CA . ARG A 1 88 ? 3.394 12.785 -18.400 1.00 94.88 88 ARG A CA 1
ATOM 673 C C . ARG A 1 88 ? 3.581 14.299 -18.468 1.00 94.88 88 ARG A C 1
ATOM 675 O O . ARG A 1 88 ? 4.168 14.786 -19.432 1.00 94.88 88 ARG A O 1
ATOM 682 N N . ARG A 1 89 ? 3.117 15.048 -17.460 1.00 95.88 89 ARG A N 1
ATOM 683 C CA . ARG A 1 89 ? 3.285 16.512 -17.385 1.00 95.88 89 ARG A CA 1
ATOM 684 C C . ARG A 1 89 ? 4.760 16.918 -17.428 1.00 95.88 89 ARG A C 1
ATOM 686 O O . ARG A 1 89 ? 5.082 17.948 -18.014 1.00 95.88 89 ARG A O 1
ATOM 693 N N . HIS A 1 90 ? 5.638 16.109 -16.843 1.00 93.25 90 HIS A N 1
ATOM 694 C CA . HIS A 1 90 ? 7.079 16.350 -16.820 1.00 93.25 90 HIS A CA 1
ATOM 695 C C . HIS A 1 90 ? 7.842 15.746 -18.011 1.00 93.25 90 HIS A C 1
ATOM 697 O O . HIS A 1 90 ? 9.062 15.867 -18.063 1.00 93.25 90 HIS A O 1
ATOM 703 N N . GLY A 1 91 ? 7.150 15.154 -18.992 1.00 93.06 91 GLY A N 1
ATOM 704 C CA . GLY A 1 91 ? 7.776 14.605 -20.197 1.00 93.06 91 GLY A CA 1
ATOM 705 C C . GLY A 1 91 ? 8.370 13.205 -20.024 1.00 93.06 91 GLY A C 1
ATOM 706 O O . GLY A 1 91 ? 9.182 12.794 -20.846 1.00 93.06 91 GLY A O 1
ATOM 707 N N . PHE A 1 92 ? 7.952 12.470 -18.991 1.00 90.56 92 PHE A N 1
ATOM 708 C CA . PHE A 1 92 ? 8.348 11.085 -18.732 1.00 90.56 92 PHE A CA 1
ATOM 709 C C . PHE A 1 92 ? 7.135 10.158 -18.930 1.00 90.56 92 PHE A C 1
ATOM 711 O O . PHE A 1 92 ? 6.449 9.816 -17.969 1.00 90.56 92 PHE A O 1
ATOM 718 N N . PRO A 1 93 ? 6.768 9.802 -20.169 1.00 91.19 93 PRO A N 1
ATOM 719 C CA . PRO A 1 93 ? 5.626 8.925 -20.417 1.00 91.19 93 PRO A CA 1
ATOM 720 C C . PRO A 1 93 ? 5.849 7.526 -19.798 1.00 91.19 93 PRO A C 1
ATOM 722 O O . PRO A 1 93 ? 6.915 6.940 -19.994 1.00 91.19 93 PRO A O 1
ATOM 725 N N . PRO A 1 94 ? 4.859 6.949 -19.084 1.00 91.25 94 PRO A N 1
ATOM 726 C CA . PRO A 1 94 ? 4.955 5.600 -18.519 1.00 91.25 94 PRO A CA 1
ATOM 727 C C . PRO A 1 94 ? 5.332 4.498 -19.510 1.00 91.25 94 PRO A C 1
ATOM 729 O O . PRO A 1 94 ? 5.900 3.480 -19.118 1.00 91.25 94 PRO A O 1
ATOM 732 N N . GLU A 1 95 ? 5.003 4.668 -20.791 1.00 90.75 95 GLU A N 1
ATOM 733 C CA . GLU A 1 95 ? 5.313 3.714 -21.858 1.00 90.75 95 GLU A CA 1
ATOM 734 C C . GLU A 1 95 ? 6.817 3.422 -21.966 1.00 90.75 95 GLU A C 1
ATOM 736 O O . GLU A 1 95 ? 7.200 2.282 -22.233 1.00 90.75 95 GLU A O 1
ATOM 741 N N . ASP A 1 96 ? 7.650 4.420 -21.665 1.00 91.50 96 ASP A N 1
ATOM 742 C CA . ASP A 1 96 ? 9.110 4.339 -21.742 1.00 91.50 96 ASP A CA 1
ATOM 743 C C . ASP A 1 96 ? 9.751 3.892 -20.416 1.00 91.50 96 ASP A C 1
ATOM 745 O O . ASP A 1 96 ? 10.976 3.823 -20.302 1.00 91.50 96 ASP A O 1
ATOM 749 N N . TYR A 1 97 ? 8.937 3.551 -19.408 1.00 93.06 97 TYR A N 1
ATOM 750 C CA . TYR A 1 97 ? 9.393 3.156 -18.077 1.00 93.06 97 TYR A CA 1
ATOM 751 C C . TYR A 1 97 ? 8.916 1.733 -17.718 1.00 93.06 97 TYR A C 1
ATOM 753 O O . TYR A 1 97 ? 7.850 1.543 -17.124 1.00 93.06 97 TYR A O 1
ATOM 761 N N . PRO A 1 98 ? 9.683 0.678 -18.070 1.00 94.94 98 PRO A N 1
ATOM 762 C CA . PRO A 1 98 ? 9.258 -0.709 -17.874 1.00 94.94 98 PRO A CA 1
ATOM 763 C C . PRO A 1 98 ? 8.877 -1.091 -16.429 1.00 94.94 98 PRO A C 1
ATOM 765 O O . PRO A 1 98 ? 7.854 -1.766 -16.277 1.00 94.94 98 PRO A O 1
ATOM 768 N N . PRO A 1 99 ? 9.598 -0.661 -15.369 1.00 95.38 99 PRO A N 1
ATOM 769 C CA . PRO A 1 99 ? 9.187 -0.897 -13.981 1.00 95.38 99 PRO A CA 1
ATOM 770 C C . PRO A 1 99 ? 7.773 -0.395 -13.656 1.00 95.38 99 PRO A C 1
ATOM 772 O O . PRO A 1 99 ? 6.996 -1.132 -13.048 1.00 95.38 99 PRO A O 1
ATOM 775 N N . PHE A 1 100 ? 7.396 0.794 -14.136 1.00 95.94 100 PHE A N 1
ATOM 776 C CA . PHE A 1 100 ? 6.055 1.362 -13.949 1.00 95.94 100 PHE A CA 1
ATOM 777 C C . PHE A 1 100 ? 4.973 0.447 -14.534 1.00 95.94 100 PHE A C 1
ATOM 779 O O . PHE A 1 100 ? 4.014 0.053 -13.866 1.00 95.94 100 PHE A O 1
ATOM 786 N N . ASN A 1 101 ? 5.161 0.023 -15.785 1.00 95.19 101 ASN A N 1
ATOM 787 C CA . ASN A 1 101 ? 4.237 -0.900 -16.445 1.00 95.19 101 ASN A CA 1
ATOM 788 C C . ASN A 1 101 ? 4.201 -2.274 -15.764 1.00 95.19 101 ASN A C 1
ATOM 790 O O . ASN A 1 101 ? 3.154 -2.923 -15.731 1.00 95.19 101 ASN A O 1
ATOM 794 N N . GLY A 1 102 ? 5.330 -2.719 -15.213 1.00 96.81 102 GLY A N 1
ATOM 795 C CA . GLY A 1 102 ? 5.426 -3.946 -14.434 1.00 96.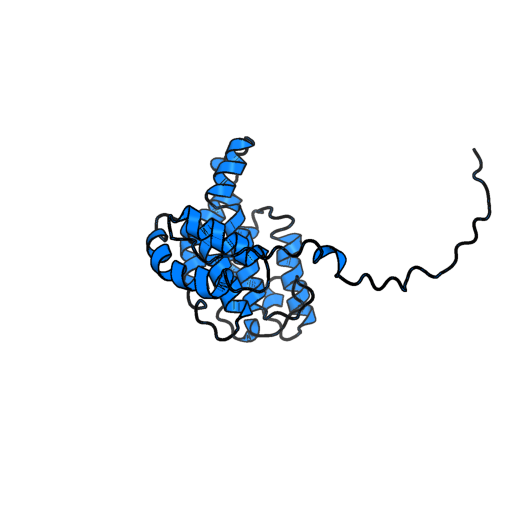81 102 GLY A CA 1
ATOM 796 C C . GLY A 1 102 ? 4.541 -3.918 -13.189 1.00 96.81 102 GLY A C 1
ATOM 797 O O . GLY A 1 102 ? 3.730 -4.827 -13.012 1.00 96.81 102 GLY A O 1
ATOM 798 N N . ILE A 1 103 ? 4.625 -2.857 -12.379 1.00 97.56 103 ILE A N 1
ATOM 799 C CA . ILE A 1 103 ? 3.785 -2.714 -11.180 1.00 97.56 103 ILE A CA 1
ATOM 800 C C . ILE A 1 103 ? 2.302 -2.587 -11.556 1.00 97.56 103 ILE A C 1
ATOM 802 O O . ILE A 1 103 ? 1.463 -3.273 -10.969 1.00 97.56 103 ILE A O 1
ATOM 806 N N . ARG A 1 104 ? 1.958 -1.819 -12.604 1.00 96.12 104 ARG A N 1
ATOM 807 C CA . ARG A 1 104 ? 0.564 -1.730 -13.091 1.00 96.12 104 ARG A CA 1
ATOM 808 C C . ARG A 1 104 ? -0.034 -3.088 -13.435 1.00 96.12 104 ARG A C 1
ATOM 810 O O . ARG A 1 104 ? -1.192 -3.342 -13.115 1.00 96.12 104 ARG A O 1
ATOM 817 N N . ARG A 1 105 ? 0.744 -3.970 -14.070 1.00 96.69 105 ARG A N 1
ATOM 818 C CA . ARG A 1 105 ? 0.278 -5.310 -14.461 1.00 96.69 105 ARG A CA 1
ATOM 819 C C . ARG A 1 105 ? -0.063 -6.190 -13.260 1.00 96.69 105 ARG A C 1
ATOM 821 O O . ARG A 1 105 ? -0.981 -7.001 -13.369 1.00 96.69 105 ARG A O 1
ATOM 828 N N . ILE A 1 106 ? 0.637 -6.024 -12.137 1.00 97.69 106 ILE A N 1
ATOM 829 C CA . ILE A 1 106 ? 0.460 -6.865 -10.945 1.00 97.69 106 ILE A CA 1
ATOM 830 C C . ILE A 1 106 ? -0.523 -6.288 -9.917 1.00 97.69 106 ILE A C 1
ATOM 832 O O . ILE A 1 106 ? -0.788 -6.951 -8.922 1.00 97.69 106 ILE A O 1
ATOM 836 N N . ARG A 1 107 ? -1.125 -5.110 -10.142 1.00 97.25 107 ARG A N 1
ATOM 837 C CA . ARG A 1 107 ? -2.057 -4.474 -9.184 1.00 97.25 107 ARG A CA 1
ATOM 838 C C . ARG A 1 107 ? -3.171 -5.381 -8.687 1.00 97.25 107 ARG A C 1
ATOM 840 O O . ARG A 1 107 ? -3.383 -5.483 -7.486 1.00 97.25 107 ARG A O 1
ATOM 847 N N . SER A 1 108 ? -3.861 -6.057 -9.604 1.00 97.44 108 SER A N 1
ATOM 848 C CA . SER A 1 108 ? -4.936 -6.987 -9.245 1.00 97.44 108 SER A CA 1
ATOM 849 C C . SER A 1 108 ? -4.443 -8.129 -8.362 1.00 97.44 108 SER A C 1
ATOM 851 O O . SER A 1 108 ? -5.170 -8.581 -7.485 1.00 97.44 108 SER A O 1
ATOM 853 N N . GLN A 1 109 ? -3.206 -8.583 -8.581 1.00 98.00 109 GLN A N 1
ATOM 854 C CA . GLN A 1 109 ? -2.584 -9.604 -7.750 1.00 98.00 109 GLN A CA 1
ATOM 855 C C . GLN A 1 109 ? -2.234 -9.036 -6.370 1.00 98.00 109 GLN A C 1
ATOM 857 O O . GLN A 1 109 ? -2.616 -9.631 -5.373 1.00 98.00 109 GLN A O 1
ATOM 862 N N . LEU A 1 110 ? -1.596 -7.861 -6.301 1.00 98.44 110 LEU A N 1
ATOM 863 C CA . LEU A 1 110 ? -1.281 -7.203 -5.028 1.00 98.44 110 LEU A CA 1
ATOM 864 C C . LEU A 1 110 ? -2.541 -6.954 -4.190 1.00 98.44 110 LEU A C 1
ATOM 866 O O . LEU A 1 110 ? -2.554 -7.258 -3.004 1.00 98.44 110 LEU A O 1
ATOM 870 N N . PHE A 1 111 ? -3.623 -6.477 -4.809 1.00 98.44 111 PHE A N 1
ATOM 871 C CA . PHE A 1 111 ? -4.900 -6.280 -4.122 1.00 98.44 111 PHE A CA 1
ATOM 872 C C . PHE A 1 111 ? -5.468 -7.596 -3.574 1.00 98.44 111 PHE A C 1
ATOM 874 O O . PHE A 1 111 ? -5.950 -7.633 -2.443 1.00 98.44 111 PHE A O 1
ATOM 881 N N . GLY A 1 112 ? -5.382 -8.684 -4.345 1.00 98.12 112 GLY A N 1
ATOM 882 C CA . GLY A 1 112 ? -5.808 -10.012 -3.900 1.00 98.12 112 GLY A CA 1
ATOM 883 C C . GLY A 1 112 ? -5.039 -10.520 -2.677 1.00 98.12 112 GLY A C 1
ATOM 884 O O . GLY A 1 112 ? -5.640 -11.140 -1.807 1.00 98.12 112 GLY A O 1
ATOM 885 N N . GLU A 1 113 ? -3.745 -10.209 -2.578 1.00 98.44 113 GLU A N 1
ATOM 886 C CA . GLU A 1 113 ? -2.909 -10.590 -1.430 1.00 98.44 113 GLU A CA 1
ATOM 887 C C . GLU A 1 113 ? -3.075 -9.643 -0.227 1.00 98.44 113 GLU A C 1
ATOM 889 O O . GLU A 1 113 ? -2.926 -10.070 0.911 1.00 98.44 113 GLU A O 1
ATOM 894 N N . ILE A 1 114 ? -3.393 -8.361 -0.447 1.00 98.38 114 ILE A N 1
ATOM 895 C CA . ILE A 1 114 ? -3.488 -7.338 0.613 1.00 98.38 114 ILE A CA 1
ATOM 896 C C . ILE A 1 114 ? -4.897 -7.257 1.227 1.00 98.38 114 ILE A C 1
ATOM 898 O O . ILE A 1 114 ? -5.041 -7.129 2.443 1.00 98.38 114 ILE A O 1
ATOM 902 N N . SER A 1 115 ? -5.950 -7.353 0.413 1.00 97.94 115 SER A N 1
ATOM 903 C CA . SER A 1 115 ? -7.345 -7.197 0.862 1.00 97.94 115 SER A CA 1
ATOM 904 C C . SER A 1 115 ? -7.813 -8.161 1.969 1.00 97.94 115 SER A C 1
ATOM 906 O O . SER A 1 115 ? -8.642 -7.733 2.776 1.00 97.94 115 SER A O 1
ATOM 908 N N . PR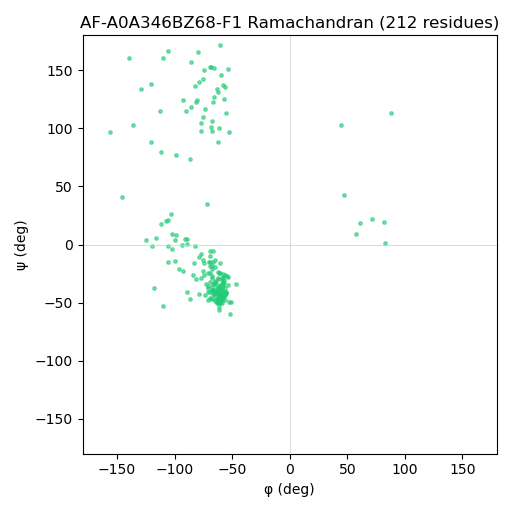O A 1 116 ? -7.284 -9.396 2.129 1.00 97.94 116 PRO A N 1
ATOM 909 C CA . PRO A 1 116 ? -7.653 -10.261 3.255 1.00 97.94 116 PRO A CA 1
ATOM 910 C C . PRO A 1 116 ? -7.338 -9.675 4.641 1.00 97.94 116 PRO A C 1
ATOM 912 O O . PRO A 1 116 ? -7.859 -10.165 5.640 1.00 97.94 116 PRO A O 1
ATOM 915 N N . TYR A 1 117 ? -6.495 -8.640 4.716 1.00 97.81 117 TYR A N 1
ATOM 916 C CA . TYR A 1 117 ? -6.066 -8.007 5.964 1.00 97.81 117 TYR A CA 1
ATOM 917 C C . TYR A 1 117 ? -6.843 -6.724 6.311 1.00 97.81 117 TYR A C 1
ATOM 919 O O . TYR A 1 117 ? -6.476 -6.034 7.263 1.00 97.81 117 TYR A O 1
ATOM 927 N N . LEU A 1 118 ? -7.916 -6.390 5.578 1.00 96.88 118 LEU A N 1
ATOM 928 C CA . LEU A 1 118 ? -8.735 -5.189 5.838 1.00 96.88 118 LEU A CA 1
ATOM 929 C C . LEU A 1 118 ? -9.345 -5.186 7.252 1.00 96.88 118 LEU A C 1
ATOM 931 O O . LEU A 1 118 ? -9.464 -4.129 7.870 1.00 96.88 118 LEU A O 1
ATOM 935 N N . ASP A 1 119 ? -9.632 -6.376 7.784 1.00 95.88 119 ASP A N 1
ATOM 936 C CA . ASP A 1 119 ? -10.178 -6.597 9.126 1.00 95.88 119 ASP A CA 1
ATOM 937 C C . ASP A 1 119 ? -9.133 -7.159 10.117 1.00 95.88 119 ASP A C 1
ATOM 939 O O . ASP A 1 119 ? -9.498 -7.779 11.120 1.00 95.88 119 ASP A O 1
ATOM 943 N N . ASP A 1 120 ? -7.822 -6.993 9.861 1.00 96.44 120 ASP A N 1
ATOM 944 C CA . ASP A 1 120 ? -6.779 -7.508 10.768 1.00 96.44 120 ASP A CA 1
ATOM 945 C C . ASP A 1 120 ? -6.962 -6.915 12.185 1.00 96.44 120 ASP A C 1
ATOM 947 O O . ASP A 1 120 ? -7.249 -5.722 12.332 1.00 96.44 120 ASP A O 1
ATOM 951 N N . PRO A 1 121 ? -6.832 -7.710 13.265 1.00 93.69 121 PRO A N 1
ATOM 952 C CA . PRO A 1 121 ? -6.960 -7.197 14.629 1.00 93.69 121 PRO A CA 1
ATOM 953 C C . PRO A 1 121 ? -5.948 -6.094 14.966 1.00 93.69 121 PRO A C 1
ATOM 955 O O . PRO A 1 121 ? -6.262 -5.226 15.786 1.00 93.69 121 PRO A O 1
ATOM 958 N N . ASP A 1 122 ? -4.769 -6.093 14.340 1.00 93.50 122 ASP A N 1
ATOM 959 C CA . ASP A 1 122 ? -3.755 -5.057 14.524 1.00 93.50 122 ASP A CA 1
ATOM 960 C C . ASP A 1 122 ? -4.164 -3.746 13.811 1.00 93.50 122 ASP A C 1
ATOM 962 O O . ASP A 1 122 ? -4.269 -3.716 12.580 1.00 93.50 122 ASP A O 1
ATOM 966 N N . PRO A 1 123 ? -4.387 -2.636 14.546 1.00 92.44 123 PRO A N 1
ATOM 967 C CA . PRO A 1 123 ? -4.737 -1.350 13.947 1.00 92.44 123 PRO A CA 1
ATOM 968 C C . PRO A 1 123 ? -3.699 -0.816 12.957 1.00 92.44 123 PRO A C 1
ATOM 970 O O . PRO A 1 123 ? -4.090 -0.181 11.978 1.00 92.44 123 PRO A O 1
ATOM 973 N N . GLN A 1 124 ? -2.404 -1.069 13.180 1.00 92.25 124 GLN A N 1
ATOM 974 C CA . GLN A 1 124 ? -1.351 -0.617 12.265 1.00 92.25 124 GLN A CA 1
ATOM 975 C C . GLN A 1 124 ? -1.450 -1.344 10.924 1.00 92.25 124 GLN A C 1
ATOM 977 O O . GLN A 1 124 ? -1.338 -0.713 9.874 1.00 92.25 124 GLN A O 1
ATOM 982 N N . VAL A 1 125 ? -1.746 -2.648 10.953 1.00 95.75 125 VAL A N 1
ATOM 983 C CA . VAL A 1 125 ? -1.992 -3.428 9.735 1.00 95.75 125 VAL A CA 1
ATOM 984 C C . VAL A 1 125 ? -3.215 -2.886 9.004 1.00 95.75 125 VAL A C 1
ATOM 986 O O . VAL A 1 125 ? -3.119 -2.630 7.810 1.00 95.75 125 VAL A O 1
ATOM 989 N N . ARG A 1 126 ? -4.337 -2.622 9.690 1.00 96.12 126 ARG A N 1
ATOM 990 C CA . ARG A 1 126 ? -5.532 -2.064 9.023 1.00 96.12 126 ARG A CA 1
ATOM 991 C C . ARG A 1 126 ? -5.253 -0.730 8.338 1.00 96.12 126 ARG A C 1
ATOM 993 O O . ARG A 1 126 ? -5.666 -0.538 7.199 1.00 96.12 126 ARG A O 1
ATOM 1000 N N . VAL A 1 127 ? -4.542 0.180 9.005 1.00 95.75 127 VAL A N 1
ATOM 1001 C CA . VAL A 1 127 ? -4.153 1.474 8.419 1.00 95.75 127 VAL A CA 1
ATOM 1002 C C . VAL A 1 127 ? -3.293 1.269 7.171 1.00 95.75 127 VAL A C 1
ATOM 1004 O O . VAL A 1 127 ? -3.600 1.852 6.129 1.00 95.75 127 VAL A O 1
ATOM 1007 N N . ALA A 1 128 ? -2.267 0.416 7.250 1.00 96.31 128 ALA A N 1
ATOM 1008 C CA . ALA A 1 128 ? -1.390 0.116 6.121 1.00 96.31 128 ALA A CA 1
ATOM 1009 C C . ALA A 1 128 ? -2.169 -0.501 4.948 1.00 96.31 128 ALA A C 1
ATOM 1011 O O . ALA A 1 128 ? -2.018 -0.073 3.808 1.00 96.31 128 ALA A O 1
ATOM 1012 N N . VAL A 1 129 ? -3.060 -1.455 5.224 1.00 98.12 129 VAL A N 1
ATOM 1013 C CA . VAL A 1 129 ? -3.873 -2.151 4.215 1.00 98.12 129 VAL A CA 1
ATOM 1014 C C . VAL A 1 129 ? -4.842 -1.200 3.523 1.00 98.12 129 VAL A C 1
ATOM 1016 O O . VAL A 1 129 ? -4.884 -1.170 2.294 1.00 98.12 129 VAL A O 1
ATOM 1019 N N . VAL A 1 130 ? -5.598 -0.395 4.277 1.00 98.31 130 VAL A N 1
ATOM 1020 C CA . VAL A 1 130 ? -6.528 0.582 3.685 1.00 98.31 130 VAL A CA 1
ATOM 1021 C C . VAL A 1 130 ? -5.757 1.584 2.824 1.00 98.31 130 VAL A C 1
ATOM 1023 O O . VAL A 1 130 ? -6.162 1.847 1.694 1.00 98.31 130 VAL A O 1
ATOM 1026 N N . THR A 1 131 ? -4.613 2.070 3.313 1.00 97.94 131 THR A N 1
ATOM 1027 C CA . THR A 1 131 ? -3.730 2.988 2.578 1.00 97.94 131 THR A CA 1
ATOM 1028 C C . THR A 1 131 ? -3.196 2.365 1.287 1.00 97.94 131 THR A C 1
ATOM 1030 O O . THR A 1 131 ? -3.244 2.999 0.235 1.00 97.94 131 THR A O 1
ATOM 1033 N N . ALA A 1 132 ? -2.719 1.119 1.340 1.00 98.25 132 ALA A N 1
ATOM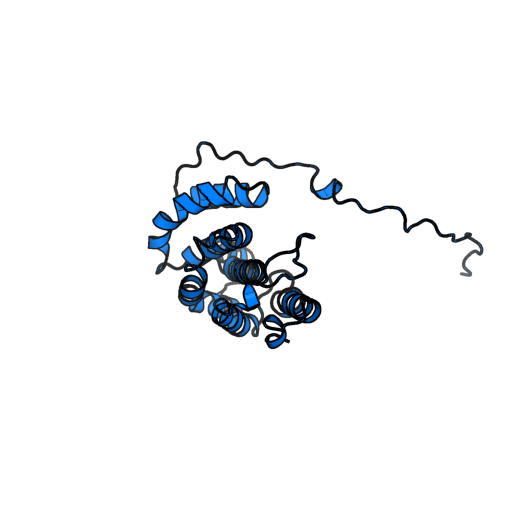 1034 C CA . ALA A 1 132 ? -2.156 0.414 0.191 1.00 98.25 132 ALA A CA 1
ATOM 1035 C C . ALA A 1 132 ? -3.212 0.052 -0.863 1.00 98.25 132 ALA A C 1
ATOM 1037 O O . ALA A 1 132 ? -2.911 0.041 -2.055 1.00 98.25 132 ALA A O 1
ATOM 1038 N N . CYS A 1 133 ? -4.454 -0.216 -0.453 1.00 98.44 133 CYS A N 1
ATOM 1039 C CA . CYS A 1 133 ? -5.537 -0.530 -1.380 1.00 98.44 133 CYS A CA 1
ATOM 1040 C C . CYS A 1 133 ? -5.923 0.660 -2.271 1.00 98.44 133 CYS A C 1
ATOM 1042 O O . CYS A 1 133 ? -6.249 0.437 -3.434 1.00 98.44 133 CYS A O 1
ATOM 1044 N N . ILE A 1 134 ? -5.853 1.903 -1.780 1.00 98.00 134 ILE A N 1
ATOM 1045 C CA . ILE A 1 134 ? -6.279 3.108 -2.520 1.00 98.00 134 ILE A CA 1
ATOM 1046 C C . ILE A 1 134 ? -5.650 3.200 -3.927 1.00 98.00 134 ILE A C 1
ATOM 1048 O O . ILE A 1 134 ? -6.409 3.156 -4.898 1.00 98.00 134 ILE A O 1
ATOM 1052 N N . PRO A 1 135 ? -4.310 3.244 -4.092 1.00 97.56 135 PRO A N 1
ATOM 1053 C CA . PRO A 1 135 ? -3.691 3.336 -5.419 1.00 97.56 135 PRO A CA 1
ATOM 1054 C C . PRO A 1 135 ? -3.859 2.061 -6.265 1.00 97.56 135 PRO A C 1
ATOM 1056 O O . PRO A 1 135 ? -3.711 2.089 -7.489 1.00 97.56 135 PRO A O 1
ATOM 1059 N N . LEU A 1 136 ? -4.176 0.916 -5.650 1.00 97.81 136 LEU A N 1
ATOM 1060 C CA . LEU A 1 136 ? -4.467 -0.317 -6.388 1.00 97.81 136 LEU A CA 1
ATOM 1061 C C . LEU A 1 136 ? -5.833 -0.244 -7.083 1.00 97.81 136 LEU A C 1
ATOM 1063 O O . LEU A 1 136 ? -5.968 -0.758 -8.196 1.00 97.81 136 LEU A O 1
ATOM 1067 N N . LEU A 1 137 ? -6.817 0.430 -6.475 1.00 97.31 137 LEU A N 1
ATOM 1068 C CA . LEU A 1 137 ? -8.174 0.578 -7.018 1.00 97.31 137 LEU A CA 1
ATOM 1069 C C . LEU A 1 137 ? -8.266 1.464 -8.271 1.00 97.31 137 LEU A C 1
ATOM 1071 O O . LEU A 1 137 ? -9.327 1.516 -8.892 1.00 97.31 137 LEU A O 1
ATOM 1075 N N . ASP A 1 138 ? -7.169 2.099 -8.685 1.00 95.19 138 ASP A N 1
ATOM 1076 C CA . ASP A 1 138 ? -7.061 2.768 -9.987 1.00 95.19 138 ASP A CA 1
ATOM 1077 C C . ASP A 1 138 ? -7.041 1.788 -11.172 1.00 95.19 138 ASP A C 1
ATOM 1079 O O . ASP A 1 138 ? -7.232 2.183 -12.325 1.00 95.19 138 ASP A O 1
ATOM 1083 N N . ASP A 1 139 ? -6.809 0.495 -10.926 1.00 94.81 139 ASP A N 1
ATOM 1084 C CA . ASP A 1 139 ? -7.060 -0.537 -11.928 1.00 94.81 139 ASP A CA 1
ATOM 1085 C C . ASP A 1 139 ? -8.568 -0.637 -12.207 1.00 94.81 139 ASP A C 1
ATOM 1087 O O . ASP A 1 139 ? -9.363 -0.927 -11.314 1.00 94.81 139 ASP A O 1
ATOM 1091 N N . ALA A 1 140 ? -8.970 -0.469 -13.470 1.00 93.06 140 ALA A N 1
ATOM 1092 C CA . ALA A 1 140 ? -10.370 -0.549 -13.891 1.00 93.06 140 ALA A CA 1
ATOM 1093 C C . ALA A 1 140 ? -11.060 -1.863 -13.477 1.00 93.06 140 ALA A C 1
ATOM 1095 O O . ALA A 1 140 ? -12.276 -1.893 -13.286 1.00 93.06 140 ALA A O 1
ATOM 1096 N N . ARG A 1 141 ? -10.295 -2.951 -13.311 1.00 95.12 141 ARG A N 1
ATOM 1097 C CA . ARG A 1 141 ? -10.808 -4.240 -12.825 1.00 95.12 141 ARG A CA 1
ATOM 1098 C C . ARG A 1 141 ? -11.209 -4.195 -11.353 1.00 95.12 141 ARG A C 1
ATOM 1100 O O . ARG A 1 141 ? -12.041 -4.997 -10.954 1.00 95.12 141 ARG A O 1
ATOM 1107 N N . LEU A 1 142 ? -10.637 -3.287 -10.566 1.00 96.25 142 LEU A N 1
ATOM 1108 C CA . LEU A 1 142 ? -10.801 -3.192 -9.116 1.00 96.25 142 LEU A CA 1
ATOM 1109 C C . LEU A 1 142 ? -11.697 -2.032 -8.668 1.00 96.25 142 LEU A C 1
ATOM 1111 O O . LEU A 1 142 ? -12.168 -2.062 -7.539 1.00 96.25 142 LEU A O 1
ATOM 1115 N N . VAL A 1 143 ? -11.999 -1.057 -9.535 1.00 94.75 143 VAL A N 1
ATOM 1116 C CA . VAL A 1 143 ? -12.833 0.128 -9.220 1.00 94.75 143 VAL A CA 1
ATOM 1117 C C . VAL A 1 143 ? -14.129 -0.208 -8.470 1.00 94.75 143 VAL A C 1
ATOM 1119 O O . VAL A 1 143 ? -14.573 0.552 -7.615 1.00 94.75 143 VAL A O 1
ATOM 1122 N N . HIS A 1 144 ? -14.741 -1.362 -8.740 1.00 94.69 144 HIS A N 1
ATOM 1123 C CA . HIS A 1 144 ? -15.968 -1.781 -8.062 1.00 94.69 144 HIS A CA 1
ATOM 1124 C C . HIS A 1 144 ? -15.810 -1.972 -6.539 1.00 94.69 144 HIS A C 1
ATOM 1126 O O . HIS A 1 144 ? -16.793 -1.803 -5.820 1.00 94.69 144 HIS A O 1
ATOM 1132 N N . HIS A 1 145 ? -14.593 -2.233 -6.046 1.00 96.81 145 HIS A N 1
ATOM 1133 C CA . HIS A 1 145 ? -14.271 -2.342 -4.620 1.00 96.81 145 HIS A CA 1
ATOM 1134 C C . HIS A 1 145 ? -14.167 -0.994 -3.896 1.00 96.81 145 HIS A C 1
ATOM 1136 O O . HIS A 1 145 ? -14.092 -0.980 -2.669 1.00 96.81 145 HIS A O 1
ATOM 1142 N N . GLN A 1 146 ? -14.198 0.144 -4.604 1.00 96.00 146 GLN A N 1
ATOM 1143 C CA . GLN A 1 146 ? -14.188 1.463 -3.954 1.00 96.00 146 GLN A CA 1
ATOM 1144 C C . GLN A 1 146 ? -15.340 1.582 -2.952 1.00 96.00 146 GLN A C 1
ATOM 1146 O O . GLN A 1 146 ? -15.131 2.013 -1.824 1.00 96.00 146 GLN A O 1
ATOM 1151 N N . LYS A 1 147 ? -16.530 1.086 -3.315 1.00 95.19 147 LYS A N 1
ATOM 1152 C CA . LYS A 1 147 ? -17.716 1.104 -2.444 1.00 95.19 147 LYS A CA 1
ATOM 1153 C C . LYS A 1 147 ? -17.508 0.367 -1.123 1.00 95.19 147 LYS A C 1
ATOM 1155 O O . LYS A 1 147 ? -18.007 0.819 -0.097 1.00 95.19 147 LYS A O 1
ATOM 1160 N N . ASP A 1 148 ? -16.767 -0.736 -1.151 1.00 95.69 148 ASP A N 1
ATOM 1161 C CA . ASP A 1 148 ? -16.468 -1.530 0.042 1.00 95.69 148 ASP A CA 1
ATOM 1162 C C . ASP A 1 148 ? -15.374 -0.864 0.893 1.00 95.69 148 ASP A C 1
ATOM 1164 O O . ASP A 1 148 ? -15.364 -0.996 2.116 1.00 95.69 148 ASP A O 1
ATOM 1168 N N . LEU A 1 149 ? -14.470 -0.107 0.259 1.00 97.12 149 LEU A N 1
ATOM 1169 C CA . LEU A 1 149 ? -13.350 0.559 0.923 1.00 97.12 149 LEU A CA 1
ATOM 1170 C C . LEU A 1 149 ? -13.734 1.920 1.533 1.00 97.12 149 LEU A C 1
ATOM 1172 O O . LEU A 1 149 ? -13.125 2.331 2.518 1.00 97.12 149 LEU A O 1
ATOM 1176 N N . VAL A 1 150 ? -14.760 2.605 1.016 1.00 97.56 150 VAL A N 1
ATOM 1177 C CA . VAL A 1 150 ? -15.226 3.919 1.512 1.00 97.56 150 VAL A CA 1
ATOM 1178 C C . VAL A 1 150 ? -15.503 3.942 3.024 1.00 97.56 150 VAL A C 1
ATOM 1180 O O . VAL A 1 150 ? -14.983 4.839 3.699 1.00 97.56 150 VAL A O 1
ATOM 1183 N N . PRO A 1 151 ? -16.263 2.990 3.607 1.00 96.94 151 PRO A N 1
ATOM 1184 C CA . PRO A 1 151 ? -16.470 2.953 5.053 1.00 96.94 151 PRO A CA 1
ATOM 1185 C C . PRO A 1 151 ? -15.157 2.831 5.830 1.00 96.94 151 PRO A C 1
ATOM 1187 O O . PRO A 1 151 ? -14.992 3.504 6.845 1.00 96.94 151 PRO A O 1
ATOM 1190 N N . LEU A 1 152 ? -14.210 2.033 5.326 1.00 97.25 152 LEU A N 1
ATOM 1191 C CA . LEU A 1 152 ? -12.913 1.805 5.961 1.00 97.25 152 LEU A CA 1
ATOM 1192 C C . LEU A 1 152 ? -12.015 3.042 5.881 1.00 97.25 152 LEU A C 1
ATOM 1194 O O . LEU A 1 152 ? -11.402 3.409 6.877 1.00 97.25 152 LEU A O 1
ATOM 1198 N N . VAL A 1 153 ? -11.986 3.748 4.747 1.00 97.06 153 VAL A N 1
ATOM 1199 C CA . VAL A 1 153 ? -11.271 5.032 4.622 1.00 97.06 153 VAL A CA 1
ATOM 1200 C C . VAL A 1 153 ? -11.770 6.022 5.677 1.00 97.06 153 VAL A C 1
ATOM 1202 O O . VAL A 1 153 ? -10.972 6.658 6.367 1.00 97.06 153 VAL A O 1
ATOM 1205 N N . ARG A 1 154 ? -13.089 6.098 5.882 1.00 96.00 154 ARG A N 1
ATOM 1206 C CA . ARG A 1 154 ? -13.680 6.967 6.907 1.00 96.00 154 ARG A CA 1
ATOM 1207 C C . ARG A 1 154 ? -13.370 6.506 8.330 1.00 96.00 154 ARG A C 1
ATOM 1209 O O . ARG A 1 154 ? -13.006 7.330 9.159 1.00 96.00 154 ARG A O 1
ATOM 1216 N N . SER A 1 155 ? -13.525 5.222 8.637 1.00 95.06 155 SER A N 1
ATOM 1217 C CA . SER A 1 155 ? -13.391 4.725 10.012 1.00 95.06 155 SER A CA 1
ATOM 1218 C C . SER A 1 155 ? -11.954 4.442 10.449 1.00 95.06 155 SER A C 1
ATOM 1220 O O . SER A 1 155 ? -11.722 4.238 11.636 1.00 95.06 155 SER A O 1
ATOM 1222 N N . VAL A 1 156 ? -11.010 4.338 9.508 1.00 95.38 156 VAL A N 1
ATOM 1223 C CA . VAL A 1 156 ? -9.602 4.010 9.781 1.00 95.38 156 VAL A CA 1
ATOM 1224 C C . VAL A 1 156 ? -8.705 5.220 9.544 1.00 95.38 156 VAL A C 1
ATOM 1226 O O . VAL A 1 156 ? -7.942 5.592 10.434 1.00 95.38 156 VAL A O 1
ATOM 1229 N N . LEU A 1 157 ? -8.789 5.847 8.367 1.00 94.50 157 LEU A N 1
ATOM 1230 C CA . LEU A 1 157 ? -7.870 6.923 7.988 1.00 94.50 157 LEU A CA 1
ATOM 1231 C C . LEU A 1 157 ? -8.350 8.293 8.476 1.00 94.50 157 LEU A C 1
ATOM 1233 O O . LEU A 1 157 ? -7.581 9.015 9.109 1.00 94.50 157 LEU A O 1
ATOM 1237 N N . ALA A 1 158 ? -9.629 8.631 8.271 1.00 92.62 158 ALA A N 1
ATOM 1238 C CA . ALA A 1 158 ? -10.158 9.941 8.670 1.00 92.62 158 ALA A CA 1
ATOM 1239 C C . ALA A 1 158 ? -10.203 10.152 10.196 1.00 92.62 158 ALA A C 1
ATOM 1241 O O . ALA A 1 158 ? -10.226 11.287 10.663 1.00 92.62 158 ALA A O 1
ATOM 1242 N N . THR A 1 159 ? -10.188 9.073 10.983 1.00 91.25 159 THR A N 1
ATOM 1243 C CA . THR A 1 159 ? -10.116 9.120 12.453 1.00 91.25 159 THR A CA 1
ATOM 1244 C C . THR A 1 159 ? -8.710 8.864 12.997 1.00 91.25 159 THR A C 1
ATOM 1246 O O . THR A 1 159 ? -8.547 8.749 14.210 1.00 91.25 159 THR A O 1
ATOM 1249 N N . SER A 1 160 ? -7.702 8.718 12.131 1.00 89.31 160 SER A N 1
ATOM 1250 C CA . SER A 1 160 ? -6.321 8.491 12.556 1.00 89.31 160 SER A CA 1
ATOM 1251 C C . SER A 1 160 ? -5.769 9.710 13.292 1.00 89.31 160 SER A C 1
ATOM 1253 O O . SER A 1 160 ? -6.167 10.838 13.019 1.00 89.31 160 SER A O 1
ATOM 1255 N N . GLU A 1 161 ? -4.819 9.501 14.200 1.00 87.44 161 GLU A N 1
ATOM 1256 C CA . GLU A 1 161 ? -4.116 10.598 14.879 1.00 87.44 161 GLU A CA 1
ATOM 1257 C C . GLU A 1 161 ? -3.153 11.336 13.939 1.00 87.44 161 GLU A C 1
ATOM 1259 O O . GLU A 1 161 ? -2.878 12.515 14.141 1.00 87.44 161 GLU A O 1
ATOM 1264 N N . ARG A 1 162 ? -2.687 10.664 12.878 1.00 87.00 162 ARG A N 1
ATOM 1265 C CA . ARG A 1 162 ? -1.788 11.249 11.881 1.00 87.00 162 ARG A CA 1
ATOM 1266 C C . ARG A 1 162 ? -2.567 12.065 10.863 1.00 87.00 162 ARG A C 1
ATOM 1268 O O . ARG A 1 162 ? -3.426 11.536 10.154 1.00 87.00 162 ARG A O 1
ATOM 1275 N N . TRP A 1 163 ? -2.210 13.337 10.736 1.00 89.00 163 TRP A N 1
ATOM 1276 C CA . TRP A 1 163 ? -2.866 14.252 9.805 1.00 89.00 163 TRP A CA 1
ATOM 1277 C C . TRP A 1 163 ? -2.712 13.813 8.340 1.00 89.00 163 TRP A C 1
ATOM 1279 O O . TRP A 1 163 ? -3.632 14.027 7.558 1.00 89.00 163 TRP A O 1
ATOM 1289 N N . GLN A 1 164 ? -1.617 13.132 7.978 1.00 89.81 164 GLN A N 1
ATOM 1290 C CA . GLN A 1 164 ? -1.396 12.614 6.622 1.00 89.81 164 GLN A CA 1
ATOM 1291 C C . GLN A 1 164 ? -2.442 11.560 6.235 1.00 89.81 164 GLN A C 1
ATOM 1293 O O . GLN A 1 164 ? -2.881 11.511 5.091 1.00 89.81 164 GLN A O 1
ATOM 1298 N N . HIS A 1 165 ? -2.882 10.723 7.182 1.00 92.38 165 HIS A N 1
ATOM 1299 C CA . HIS A 1 165 ? -3.952 9.759 6.917 1.00 92.38 165 HIS A CA 1
ATOM 1300 C C . HIS A 1 165 ? -5.306 10.456 6.761 1.00 92.38 165 HIS A C 1
ATOM 1302 O O . HIS A 1 165 ? -6.104 10.059 5.917 1.00 92.38 165 HIS A O 1
ATOM 1308 N N . GLN A 1 166 ? -5.562 11.506 7.546 1.00 93.81 166 GLN A N 1
ATOM 1309 C CA . GLN A 1 166 ? -6.787 12.299 7.426 1.00 93.81 166 GLN A CA 1
ATOM 1310 C C . GLN A 1 166 ? -6.847 13.037 6.081 1.00 93.81 166 GLN A C 1
ATOM 1312 O O . GLN A 1 166 ? -7.894 13.053 5.438 1.00 93.81 166 GLN A O 1
ATOM 1317 N N . GLU A 1 167 ? -5.724 13.613 5.645 1.00 94.06 167 GLU A N 1
ATOM 1318 C CA . GLU A 1 167 ? -5.583 14.256 4.335 1.00 94.06 167 GLU A CA 1
ATOM 1319 C C . GLU A 1 167 ? -5.783 13.241 3.206 1.00 94.06 167 GLU A C 1
ATOM 1321 O O . GLU A 1 167 ? -6.645 13.446 2.354 1.00 94.06 167 GLU A O 1
ATOM 1326 N N . LEU A 1 168 ? -5.104 12.091 3.270 1.00 94.25 168 LEU A N 1
ATOM 1327 C CA . LEU A 1 168 ? -5.290 11.013 2.301 1.00 94.25 168 LEU A CA 1
ATOM 1328 C C . LEU A 1 168 ? -6.753 10.547 2.234 1.00 94.25 168 LEU A C 1
ATOM 1330 O O . LEU A 1 168 ? -7.276 10.309 1.145 1.00 94.25 168 LEU A O 1
ATOM 1334 N N . ALA A 1 169 ? -7.433 10.427 3.379 1.00 96.00 169 ALA A N 1
ATOM 1335 C CA . ALA A 1 169 ? -8.845 10.058 3.423 1.00 96.00 169 ALA A CA 1
ATOM 1336 C C . ALA A 1 169 ? -9.723 11.088 2.706 1.00 96.00 169 ALA A C 1
ATOM 1338 O O . ALA A 1 169 ? -10.600 10.716 1.925 1.00 96.00 169 ALA A O 1
ATOM 1339 N N . LEU A 1 170 ? -9.471 12.375 2.955 1.00 95.81 170 LEU A N 1
ATOM 1340 C CA . LEU A 1 170 ? -10.183 13.473 2.315 1.00 95.81 170 LEU A CA 1
ATOM 1341 C C . LEU A 1 170 ? -9.983 13.441 0.795 1.00 95.81 170 LEU A C 1
ATOM 1343 O O . LEU A 1 170 ? -10.967 13.400 0.059 1.00 95.81 170 LEU A O 1
ATOM 1347 N N . GLU A 1 171 ? -8.736 13.403 0.329 1.00 95.25 171 GLU A N 1
ATOM 1348 C CA . GLU A 1 171 ? -8.394 13.389 -1.099 1.00 95.25 171 GLU A CA 1
ATOM 1349 C C . GLU A 1 171 ? -8.977 12.170 -1.822 1.00 95.25 171 GLU A C 1
ATOM 1351 O O . GLU A 1 171 ? -9.538 12.288 -2.916 1.00 95.25 171 GLU A O 1
ATOM 1356 N N . THR A 1 172 ? -8.907 10.998 -1.188 1.00 96.19 172 THR A N 1
ATOM 1357 C CA . THR A 1 172 ? -9.449 9.748 -1.736 1.00 96.19 172 THR A CA 1
ATOM 1358 C C . THR A 1 172 ? -10.961 9.834 -1.913 1.00 96.19 172 THR A C 1
ATOM 1360 O O . THR A 1 172 ? -11.478 9.548 -2.993 1.00 96.19 172 THR A O 1
ATOM 1363 N N . LEU A 1 173 ? -11.686 10.270 -0.878 1.00 96.88 173 LEU A N 1
ATOM 1364 C CA . LEU A 1 173 ? -13.144 10.386 -0.930 1.00 96.88 173 LEU A CA 1
ATOM 1365 C C . LEU A 1 173 ? -13.588 11.448 -1.942 1.00 96.88 173 LEU A C 1
ATOM 1367 O O . LEU A 1 173 ? -14.522 11.202 -2.700 1.00 96.88 173 LEU A O 1
ATOM 1371 N N . GLN A 1 174 ? -12.881 12.581 -2.035 1.00 95.38 174 GLN A N 1
ATOM 1372 C CA . GLN A 1 174 ? -13.132 13.579 -3.085 1.00 95.38 174 GLN A CA 1
ATOM 1373 C C . GLN A 1 174 ? -12.941 12.988 -4.482 1.00 95.38 174 GLN A C 1
ATOM 1375 O O . GLN A 1 174 ? -13.780 13.192 -5.360 1.00 95.38 174 GLN A O 1
ATOM 1380 N N . THR A 1 175 ? -11.859 12.232 -4.682 1.00 95.00 175 THR A N 1
ATOM 1381 C CA . THR A 1 175 ? -11.535 11.601 -5.968 1.00 95.00 175 THR A CA 1
ATOM 1382 C C . THR A 1 175 ? -12.599 10.591 -6.390 1.00 95.00 175 THR A C 1
ATOM 1384 O O . THR A 1 175 ? -12.944 10.519 -7.569 1.00 95.00 175 THR A O 1
ATOM 1387 N N . TRP A 1 176 ? -13.165 9.842 -5.442 1.00 95.56 176 TRP A N 1
ATOM 1388 C CA . TRP A 1 176 ? -14.251 8.892 -5.708 1.00 95.56 176 TRP A CA 1
ATOM 1389 C C . TRP A 1 176 ? -15.642 9.543 -5.768 1.00 95.56 176 TRP A C 1
ATOM 1391 O O . TRP A 1 176 ? -16.623 8.862 -6.058 1.00 95.56 176 TRP A O 1
ATOM 1401 N N . GLY A 1 177 ? -15.741 10.862 -5.558 1.00 95.06 177 GLY A N 1
ATOM 1402 C CA . GLY A 1 177 ? -17.008 11.597 -5.572 1.00 95.06 177 GLY A CA 1
ATOM 1403 C C . GLY A 1 177 ? -17.894 11.315 -4.357 1.00 95.06 177 GLY A C 1
ATOM 1404 O O . GLY A 1 177 ? -19.109 11.503 -4.422 1.00 95.06 177 GLY A O 1
ATOM 1405 N N . GLU A 1 178 ? -17.293 10.852 -3.265 1.00 96.25 178 GLU A N 1
ATOM 1406 C CA . GLU A 1 178 ? -17.968 10.532 -2.016 1.00 96.25 178 GLU A CA 1
ATOM 1407 C C . GLU A 1 178 ? -18.103 11.771 -1.129 1.00 96.25 178 GLU A C 1
ATOM 1409 O O . GLU A 1 178 ? -17.356 12.747 -1.239 1.00 96.25 178 GLU A O 1
ATOM 1414 N N . ASP A 1 179 ? -19.073 11.734 -0.214 1.00 92.75 179 ASP A N 1
ATOM 1415 C CA . ASP A 1 179 ? -19.212 12.792 0.781 1.00 92.75 179 ASP A CA 1
ATOM 1416 C C . ASP A 1 179 ? -17.929 12.899 1.631 1.00 92.75 179 ASP A C 1
ATOM 1418 O O . ASP A 1 179 ? -17.268 11.904 1.930 1.00 92.75 179 ASP A O 1
ATOM 1422 N N . THR A 1 180 ? -17.589 14.117 2.037 1.00 93.00 180 THR A N 1
ATOM 1423 C CA . THR A 1 180 ? -16.414 14.426 2.870 1.00 93.00 180 THR A CA 1
ATOM 1424 C C . THR A 1 180 ? -16.775 15.195 4.134 1.00 93.00 180 THR A C 1
ATOM 1426 O O . THR A 1 180 ? -15.903 15.563 4.921 1.00 93.00 180 THR A O 1
ATOM 1429 N N . SER A 1 181 ? -18.072 15.407 4.363 1.00 89.38 181 SER A N 1
ATOM 1430 C CA . SER A 1 181 ? -18.580 16.087 5.546 1.00 89.38 181 SER A CA 1
ATOM 1431 C C . SER A 1 181 ? -18.099 15.391 6.822 1.00 89.38 181 SER A C 1
ATOM 1433 O O . SER A 1 181 ? -18.130 14.162 6.939 1.00 89.38 181 SER A O 1
ATOM 1435 N N . GLY A 1 182 ? -17.659 16.195 7.791 1.00 83.50 182 GLY A N 1
ATOM 1436 C CA . GLY A 1 182 ? -17.192 15.722 9.096 1.00 83.50 182 GLY A CA 1
ATOM 1437 C C . GLY A 1 182 ? -15.736 15.247 9.142 1.00 83.50 182 GLY A C 1
ATOM 1438 O O . GLY A 1 182 ? -15.292 14.827 10.208 1.00 83.50 182 GLY A O 1
ATOM 1439 N N . ILE A 1 183 ? -14.990 15.319 8.035 1.00 86.62 18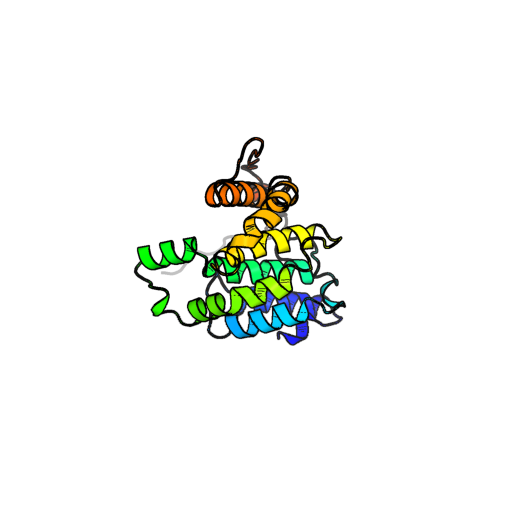3 ILE A N 1
ATOM 1440 C CA . ILE A 1 183 ? -13.543 15.072 8.029 1.00 86.62 183 ILE A CA 1
ATOM 1441 C C . ILE A 1 183 ? -12.821 16.398 8.274 1.00 86.62 183 ILE A C 1
ATOM 1443 O O . ILE A 1 183 ? -12.888 17.314 7.458 1.00 86.62 183 ILE A O 1
ATOM 1447 N N . GLU A 1 184 ? -12.123 16.495 9.402 1.00 83.75 184 GLU A N 1
ATOM 1448 C CA . GLU A 1 184 ? -11.287 17.644 9.749 1.00 83.75 184 GLU A CA 1
ATOM 1449 C C . GLU A 1 184 ? -9.820 17.217 9.752 1.00 83.75 184 GLU A C 1
ATOM 1451 O O . GLU A 1 184 ? -9.415 16.407 10.585 1.00 83.75 184 GLU A O 1
ATOM 1456 N N . VAL A 1 185 ? -9.016 17.775 8.841 1.00 84.25 185 VAL A N 1
ATOM 1457 C CA . VAL A 1 185 ? -7.567 17.534 8.816 1.00 84.25 185 VAL A CA 1
ATOM 1458 C C . VAL A 1 185 ? -6.914 18.361 9.919 1.00 84.25 185 VAL A C 1
ATOM 1460 O O . VAL A 1 185 ? -6.749 19.579 9.811 1.00 84.25 185 VAL A O 1
ATOM 1463 N N . ARG A 1 186 ? -6.532 17.694 11.004 1.00 80.94 186 ARG A N 1
ATOM 1464 C CA . ARG A 1 186 ? -5.878 18.296 12.167 1.00 80.94 186 ARG A CA 1
ATOM 1465 C C . ARG A 1 186 ? -4.379 18.345 11.941 1.00 80.94 186 ARG A C 1
ATOM 1467 O O . ARG A 1 186 ? -3.618 17.583 12.527 1.00 80.94 186 ARG A O 1
ATOM 1474 N N . ARG A 1 187 ? -3.945 19.253 11.073 1.00 74.62 187 ARG A N 1
ATOM 1475 C CA . ARG A 1 187 ? -2.521 19.485 10.833 1.00 74.62 187 ARG A CA 1
ATOM 1476 C C . ARG A 1 187 ? -1.900 20.096 12.091 1.00 74.62 187 ARG A C 1
ATOM 1478 O O . ARG A 1 187 ? -2.150 21.267 12.367 1.00 74.62 187 ARG A O 1
ATOM 1485 N N . ASN A 1 188 ? -1.117 19.330 12.855 1.00 65.06 188 ASN A N 1
ATOM 1486 C CA . ASN A 1 188 ? -0.281 19.907 13.908 1.00 65.06 188 ASN A CA 1
ATOM 1487 C C . ASN A 1 188 ? 0.924 20.593 13.234 1.00 65.06 188 ASN A C 1
ATOM 1489 O O . ASN A 1 188 ? 1.784 19.898 12.692 1.00 65.06 188 ASN A O 1
ATOM 1493 N N . PRO A 1 189 ? 1.016 21.935 13.229 1.00 56.22 189 PRO A N 1
ATOM 1494 C CA . PRO A 1 189 ? 2.075 22.648 12.513 1.00 56.22 189 PRO A CA 1
ATOM 1495 C C . PRO A 1 189 ? 3.483 22.389 13.073 1.00 56.22 189 PRO A C 1
ATOM 1497 O O . PRO A 1 189 ? 4.457 22.747 12.417 1.00 56.22 189 PRO A O 1
ATOM 1500 N N . PHE A 1 190 ? 3.587 21.798 14.270 1.00 53.44 190 PHE A N 1
ATOM 1501 C CA . PHE A 1 190 ? 4.832 21.656 15.028 1.00 53.44 190 PHE A CA 1
ATOM 1502 C C . PHE A 1 190 ? 5.280 20.205 15.243 1.00 53.44 190 PHE A C 1
ATOM 1504 O O . PHE A 1 190 ? 6.303 19.982 15.876 1.00 53.44 190 PHE A O 1
ATOM 1511 N N . GLU A 1 191 ? 4.601 19.214 14.656 1.00 55.72 191 GLU A N 1
ATOM 1512 C CA . GLU A 1 191 ? 4.965 17.792 14.818 1.00 55.72 191 GLU A CA 1
ATOM 1513 C C . GLU A 1 191 ? 6.391 17.475 14.305 1.00 55.72 191 GLU A C 1
ATOM 1515 O O . GLU A 1 191 ? 7.044 16.560 14.791 1.00 55.72 191 GLU A O 1
ATOM 1520 N N . PHE A 1 192 ? 6.917 18.279 13.370 1.00 48.34 192 PHE A N 1
ATOM 1521 C CA . PHE A 1 192 ? 8.310 18.212 12.900 1.00 48.34 192 PHE A CA 1
ATOM 1522 C C . PHE A 1 192 ? 9.328 18.808 13.895 1.00 48.34 192 PHE A C 1
ATOM 1524 O O . PHE A 1 192 ? 10.511 18.495 13.832 1.00 48.34 192 PHE A O 1
ATOM 1531 N N . CYS A 1 193 ? 8.891 19.692 14.795 1.00 48.59 193 CYS A N 1
ATOM 1532 C CA . CYS A 1 193 ? 9.739 20.353 15.792 1.00 48.59 193 CYS A CA 1
ATOM 1533 C C . CYS A 1 193 ? 9.785 19.598 17.128 1.00 48.59 193 CYS A C 1
ATOM 1535 O O . CYS A 1 193 ? 10.749 19.762 17.871 1.00 48.59 193 CYS A O 1
ATOM 1537 N N . ASP A 1 194 ? 8.777 18.769 17.406 1.00 44.50 194 ASP A N 1
ATOM 1538 C CA . ASP A 1 194 ? 8.643 18.013 18.656 1.00 44.50 194 ASP A CA 1
ATOM 1539 C C . ASP A 1 194 ? 9.324 16.631 18.608 1.00 44.50 194 ASP A C 1
ATOM 1541 O O . ASP A 1 194 ? 9.312 15.900 19.600 1.00 44.50 194 ASP A O 1
ATOM 1545 N N . SER A 1 195 ? 9.959 16.256 17.487 1.00 43.44 195 SER A N 1
ATOM 1546 C CA . S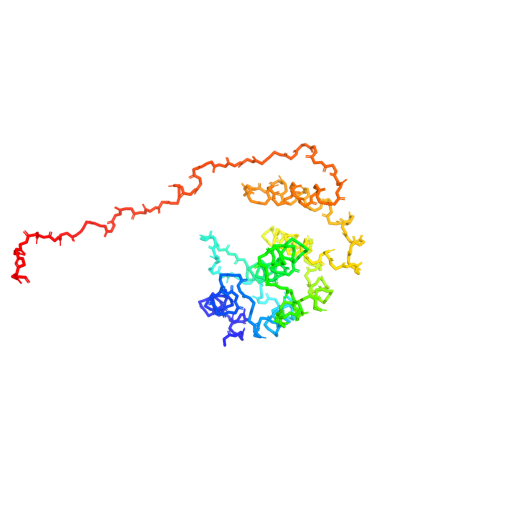ER A 1 195 ? 10.946 15.175 17.513 1.00 43.44 195 SER A CA 1
ATOM 1547 C C . SER A 1 195 ? 12.140 15.680 18.314 1.00 43.44 195 SER A C 1
ATOM 1549 O O . SER A 1 195 ? 12.952 16.446 17.790 1.00 43.44 195 SER A O 1
ATOM 1551 N N . GLU A 1 196 ? 12.203 15.313 19.593 1.00 42.19 196 GLU A N 1
ATOM 1552 C CA . GLU A 1 196 ? 13.295 15.665 20.492 1.00 42.19 196 GLU A CA 1
ATOM 1553 C C . GLU A 1 196 ? 14.633 15.262 19.855 1.00 42.19 196 GLU A C 1
ATOM 1555 O O . GLU A 1 196 ? 15.079 14.118 19.925 1.00 42.19 196 GLU A O 1
ATOM 1560 N N . PHE A 1 197 ? 15.295 16.227 19.215 1.00 38.97 197 PHE A N 1
ATOM 1561 C CA . PHE A 1 197 ? 16.743 16.238 19.157 1.00 38.97 197 PHE A CA 1
ATOM 1562 C C . PHE A 1 197 ? 17.168 16.340 20.616 1.00 38.97 197 PHE A C 1
ATOM 1564 O O . PHE A 1 197 ? 17.096 17.419 21.208 1.00 38.97 197 PHE A O 1
ATOM 1571 N N . ASP A 1 198 ? 17.549 15.212 21.210 1.00 38.25 198 ASP A N 1
ATOM 1572 C CA . ASP A 1 198 ? 18.244 15.202 22.487 1.00 38.25 198 ASP A CA 1
ATOM 1573 C C . ASP A 1 198 ? 19.575 15.936 22.261 1.00 38.25 198 ASP A C 1
ATOM 1575 O O . ASP A 1 198 ? 20.581 15.383 21.813 1.00 38.25 198 ASP A O 1
ATOM 1579 N N . GLY A 1 199 ? 19.530 17.258 22.439 1.00 43.75 199 GLY A N 1
ATOM 1580 C CA . GLY A 1 199 ? 20.588 18.225 22.158 1.00 43.75 199 GLY A CA 1
ATOM 1581 C C . GLY A 1 199 ? 21.748 18.141 23.144 1.00 43.75 199 GLY A C 1
ATOM 1582 O O . GLY A 1 199 ? 22.343 19.162 23.485 1.00 43.75 199 GLY A O 1
ATOM 1583 N N . THR A 1 200 ? 22.067 16.937 23.610 1.00 39.09 200 THR A N 1
ATOM 1584 C CA . THR A 1 200 ? 23.026 16.695 24.685 1.00 39.09 200 THR A CA 1
ATOM 1585 C C . THR A 1 200 ? 24.364 16.132 24.172 1.00 39.09 200 THR A C 1
ATOM 1587 O O . THR A 1 200 ? 25.310 16.012 24.944 1.00 39.09 200 THR A O 1
ATOM 1590 N N . GLU A 1 201 ? 24.524 15.889 22.863 1.00 39.62 201 GLU A N 1
ATOM 1591 C CA . GLU A 1 201 ? 25.778 15.363 22.277 1.00 39.62 201 GLU A CA 1
ATOM 1592 C C . GLU A 1 201 ? 26.680 16.390 21.561 1.00 39.62 201 GLU A C 1
ATOM 1594 O O . GLU A 1 201 ? 27.683 16.014 20.963 1.00 39.62 201 GLU A O 1
ATOM 1599 N N . TRP A 1 202 ? 26.403 17.697 21.649 1.00 38.81 202 TRP A N 1
ATOM 1600 C CA . TRP A 1 202 ? 27.294 18.735 21.081 1.00 38.81 202 TRP A CA 1
ATOM 1601 C C . TRP A 1 202 ? 28.073 19.525 22.139 1.00 38.81 202 TRP A C 1
ATOM 1603 O O . TRP A 1 202 ? 28.608 20.601 21.874 1.00 38.81 202 TRP A O 1
ATOM 1613 N N . ALA A 1 203 ? 28.199 18.971 23.344 1.00 46.09 203 ALA A N 1
ATOM 1614 C CA . ALA A 1 203 ? 29.131 19.465 24.345 1.00 46.09 203 ALA A CA 1
ATOM 1615 C C . ALA A 1 203 ? 30.406 18.614 24.342 1.00 46.09 203 ALA A C 1
ATOM 1617 O O . ALA A 1 203 ? 30.616 17.786 25.221 1.00 46.09 203 ALA A O 1
ATOM 1618 N N . THR A 1 204 ? 31.289 18.822 23.364 1.00 35.12 204 THR A N 1
ATOM 1619 C CA . THR A 1 204 ? 32.726 18.571 23.563 1.00 35.12 204 THR A CA 1
ATOM 1620 C C . THR A 1 204 ? 33.578 19.388 22.593 1.00 35.12 204 THR A C 1
ATOM 1622 O O . THR A 1 204 ? 33.817 19.027 21.450 1.00 35.12 204 THR A O 1
ATOM 1625 N N . THR A 1 205 ? 34.038 20.522 23.119 1.00 43.16 205 THR A N 1
ATOM 1626 C CA . THR A 1 205 ? 35.403 21.048 22.998 1.00 43.16 205 THR A CA 1
ATOM 1627 C C . THR A 1 205 ? 36.059 21.000 21.617 1.00 43.16 205 THR A C 1
ATOM 1629 O O . THR A 1 205 ? 36.699 20.021 21.240 1.00 43.16 205 THR A O 1
ATOM 1632 N N . THR A 1 206 ? 36.102 22.144 20.937 1.00 36.28 206 THR A N 1
ATOM 1633 C CA . THR A 1 206 ? 37.241 22.444 20.061 1.00 36.28 206 THR A CA 1
ATOM 1634 C C . THR A 1 206 ? 37.663 23.893 20.264 1.00 36.28 206 THR A C 1
ATOM 1636 O O . THR A 1 206 ? 37.006 24.840 19.845 1.00 36.28 206 THR A O 1
ATOM 1639 N N . SER A 1 207 ? 38.761 24.035 21.005 1.00 38.59 207 SER A N 1
ATOM 1640 C CA . SER A 1 207 ? 39.573 25.241 21.102 1.00 38.59 207 SER A CA 1
ATOM 1641 C C . SER A 1 207 ? 39.998 25.657 19.694 1.00 38.59 207 SER A C 1
ATOM 1643 O O . SER A 1 207 ? 40.777 24.944 19.067 1.00 38.59 207 SER A O 1
ATOM 1645 N N . TYR A 1 208 ? 39.503 26.793 19.203 1.00 38.72 208 TYR A N 1
ATOM 1646 C CA . TYR A 1 208 ? 40.025 27.423 17.992 1.00 38.72 208 TYR A CA 1
ATOM 1647 C C . TYR A 1 208 ? 41.433 27.952 18.281 1.00 38.72 208 TYR A C 1
ATOM 1649 O O . TYR A 1 208 ? 41.605 28.984 18.928 1.00 38.72 208 TYR A O 1
ATOM 1657 N N . GLY A 1 209 ? 42.428 27.196 17.830 1.00 45.53 209 GLY A N 1
ATOM 1658 C CA . GLY A 1 209 ? 43.816 27.608 17.728 1.00 45.53 209 GLY A CA 1
ATOM 1659 C C . GLY A 1 209 ? 44.318 27.309 16.319 1.00 45.53 209 GLY A C 1
ATOM 1660 O O . GLY A 1 209 ? 44.097 26.213 15.813 1.00 45.53 209 GLY A O 1
ATOM 1661 N N . ASP A 1 210 ? 44.995 28.309 15.767 1.00 40.25 210 ASP A N 1
ATOM 1662 C CA . ASP A 1 210 ? 45.789 28.364 14.537 1.00 40.25 210 ASP A CA 1
ATOM 1663 C C . ASP A 1 210 ? 45.096 28.710 13.204 1.00 40.25 210 ASP A C 1
ATOM 1665 O O . ASP A 1 210 ? 44.285 27.978 12.638 1.00 40.25 210 ASP A O 1
ATOM 1669 N N . ASP A 1 211 ? 45.508 29.892 12.726 1.00 49.19 211 ASP A N 1
ATOM 1670 C CA . ASP A 1 211 ? 45.307 30.496 11.410 1.00 49.19 211 ASP A CA 1
ATOM 1671 C C . ASP A 1 211 ? 45.745 29.580 10.250 1.00 49.19 211 ASP A C 1
ATOM 1673 O O . ASP A 1 211 ? 46.719 28.828 10.374 1.00 49.19 211 ASP A O 1
ATOM 1677 N N . PRO A 1 212 ? 45.113 29.700 9.068 1.00 48.19 212 PRO A N 1
AT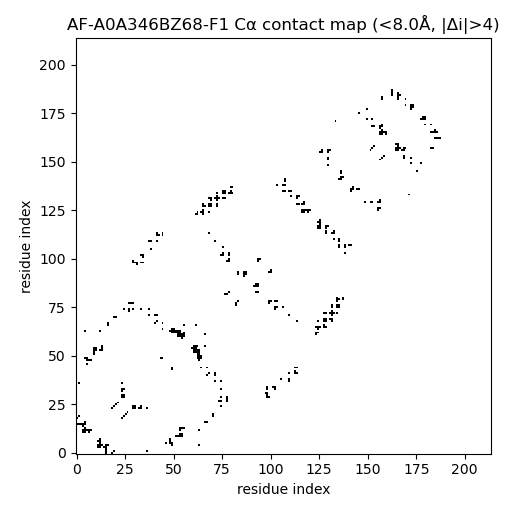OM 1678 C CA . PRO A 1 212 ? 45.549 28.990 7.873 1.00 48.19 212 PRO A CA 1
ATOM 1679 C C . PRO A 1 212 ? 46.765 29.676 7.214 1.00 48.19 212 PRO A C 1
ATOM 1681 O O . PRO A 1 212 ? 46.781 30.903 7.076 1.00 48.19 212 PRO A O 1
ATOM 1684 N N . PRO A 1 213 ? 47.764 28.919 6.720 1.00 59.91 213 PRO A N 1
ATOM 1685 C CA . PRO A 1 213 ? 48.755 29.459 5.802 1.00 59.91 213 PRO A CA 1
ATOM 1686 C C . PRO A 1 213 ? 48.250 29.377 4.348 1.00 59.91 213 PRO A C 1
ATOM 1688 O O . PRO A 1 213 ? 48.067 28.281 3.828 1.00 59.91 213 PRO A O 1
ATOM 1691 N N . PHE A 1 214 ? 48.117 30.564 3.739 1.00 53.56 214 PHE A N 1
ATOM 1692 C CA . PHE A 1 214 ? 47.987 30.925 2.308 1.00 53.56 214 PHE A CA 1
ATOM 1693 C C . PHE A 1 214 ? 46.816 30.371 1.482 1.00 53.56 214 PHE A C 1
ATOM 1695 O O . PHE A 1 214 ? 46.786 29.163 1.168 1.00 53.56 214 PHE A O 1
#

Radius of gyration: 20.35 Å; Cα contacts (8 Å, |Δi|>4): 258; chains: 1; bounding box: 68×47×46 Å

Mean predicted aligned error: 8.44 Å

Sequence (214 aa):
MLIGLLDTDQAVRSRALDYLDHVVHHQNTLYEATVPAALYVAGILADPRTRLPVDGRNCAPGTMRAELVDWLGSVAREVDNEAEKISRRHGFPPEDYPPFNGIRRIRSQLFGEISPYLDDPDPQVRVAVVTACIPLLDDARLVHHQKDLVPLVRSVLATSERWQHQELALETLQTWGEDTSGIEVRRNPFEFCDSEFDGTEWATTTSYGDDPPF

Solvent-accessible surface area (backbone atoms only — not comparable to full-atom values): 12203 Å² total; per-residue (Å²): 100,76,73,26,53,66,45,90,49,45,72,46,21,26,52,24,49,50,43,46,47,64,70,40,33,39,92,75,42,73,37,82,62,29,49,64,48,48,54,51,56,47,74,44,59,83,42,75,58,24,67,38,64,24,75,38,96,78,87,46,82,33,36,38,40,23,55,53,36,36,51,50,20,54,62,34,42,63,51,15,72,63,41,48,54,51,32,46,76,74,74,46,53,62,90,82,34,66,39,48,53,46,46,61,70,42,29,70,56,50,44,65,59,44,58,82,36,60,78,42,89,50,66,63,33,23,48,21,30,56,60,24,44,55,39,35,37,68,40,81,90,40,44,80,50,50,75,72,42,49,63,49,37,51,71,46,26,39,67,40,89,49,33,67,40,18,46,51,29,49,54,49,30,54,73,73,72,43,85,61,84,93,64,69,67,64,70,65,92,50,67,84,70,67,60,77,72,77,82,74,82,80,82,73,88,79,84,92,75,84,84,85,86,132

pLDDT: mean 87.2, std 17.36, range [35.12, 98.44]

Secondary structure (DSSP, 8-state):
-GGGGG-SSHHHHHHHHHHIIIIISGGG---TTHHHHHHHHHHHTTSGGGGSEE--TTSS-EEHHHHHHHHHHHHHHTTSHHHHHHHHHTT--GGG-HHHHHHHHHHHHHHHHHGGGTT-SSHHHHHHHHHHHHHHTTSTTTGGGHHHHHHHIIIIITT-SSHHHHHHHHHHHHHTT---TT------TTTTT-S---TTS---------PPP-

Nearest PDB structures (foldseek):
  5cwk-assembly1_A  TM=4.283E-01  e=1.069E+00  synthetic construct
  7nj0-assembly1_A  TM=2.838E-01  e=1.770E+00  Homo sapiens
  9dze-assembly1_h  TM=2.881E-01  e=6.098E+00  synthetic construct